Protein AF-A0A3L7PS94-F1 (afdb_monomer_lite)

Structure (mmCIF, N/CA/C/O backbone):
data_AF-A0A3L7PS94-F1
#
_entry.id   AF-A0A3L7PS94-F1
#
loop_
_atom_site.group_PDB
_atom_site.id
_atom_site.type_symbol
_atom_site.label_atom_id
_atom_site.label_alt_id
_atom_site.label_comp_id
_atom_site.label_asym_id
_atom_site.label_entity_id
_atom_site.label_seq_id
_atom_site.pdbx_PDB_ins_code
_atom_site.Cartn_x
_atom_site.Cartn_y
_atom_site.Cartn_z
_atom_site.occupancy
_atom_site.B_iso_or_equiv
_atom_site.auth_seq_id
_atom_site.auth_comp_id
_atom_site.auth_asym_id
_atom_site.auth_atom_id
_atom_site.pdbx_PDB_model_num
ATOM 1 N N . MET A 1 1 ? 35.775 10.466 -8.067 1.00 51.09 1 MET A N 1
ATOM 2 C CA . MET A 1 1 ? 36.821 9.474 -7.711 1.00 51.09 1 MET A CA 1
ATOM 3 C C . MET A 1 1 ? 37.441 9.661 -6.314 1.00 51.09 1 MET A C 1
ATOM 5 O O . MET A 1 1 ? 37.841 8.668 -5.726 1.00 51.09 1 MET A O 1
ATOM 9 N N . ALA A 1 2 ? 37.454 10.857 -5.705 1.00 49.03 2 ALA A N 1
ATOM 10 C CA . ALA A 1 2 ? 38.041 11.065 -4.365 1.00 49.03 2 ALA A CA 1
ATOM 11 C C . ALA A 1 2 ? 37.266 10.430 -3.178 1.00 49.03 2 ALA A C 1
ATOM 13 O O . ALA A 1 2 ? 37.849 10.183 -2.125 1.00 49.03 2 ALA A O 1
ATOM 14 N N . LYS A 1 3 ? 35.972 10.107 -3.337 1.00 45.16 3 LYS A N 1
ATOM 15 C CA . LYS A 1 3 ? 35.135 9.513 -2.270 1.00 45.16 3 LYS A CA 1
ATOM 16 C C . LYS A 1 3 ? 35.396 8.014 -2.024 1.00 45.16 3 LYS A C 1
ATOM 18 O O . LYS A 1 3 ? 35.214 7.554 -0.903 1.00 45.16 3 LYS A O 1
ATOM 23 N N . MET A 1 4 ? 35.896 7.267 -3.016 1.00 44.66 4 MET A N 1
ATOM 24 C CA . MET A 1 4 ? 36.200 5.829 -2.865 1.00 44.66 4 MET A CA 1
ATOM 25 C C . MET A 1 4 ? 37.492 5.558 -2.071 1.00 44.66 4 MET A C 1
ATOM 27 O O . MET A 1 4 ? 37.592 4.546 -1.382 1.00 44.66 4 MET A O 1
ATOM 31 N N . ALA A 1 5 ? 38.451 6.490 -2.071 1.00 56.12 5 ALA A N 1
ATOM 32 C CA . ALA A 1 5 ? 39.717 6.337 -1.342 1.00 56.12 5 ALA A CA 1
ATOM 33 C C . ALA A 1 5 ? 39.595 6.538 0.187 1.00 56.12 5 ALA A C 1
ATOM 35 O O . ALA A 1 5 ? 40.518 6.206 0.935 1.00 56.12 5 ALA A O 1
ATOM 36 N N . SER A 1 6 ? 38.471 7.091 0.657 1.00 57.34 6 SER A N 1
ATOM 37 C CA . SER A 1 6 ? 38.181 7.310 2.083 1.00 57.34 6 SER A CA 1
ATOM 38 C C . SER A 1 6 ? 37.581 6.055 2.738 1.00 57.34 6 SER A C 1
ATOM 40 O O . SER A 1 6 ? 38.036 5.631 3.802 1.00 57.34 6 SER A O 1
ATOM 42 N N . VAL A 1 7 ? 36.667 5.372 2.040 1.00 57.81 7 VAL A N 1
ATOM 43 C CA . VAL A 1 7 ? 36.004 4.151 2.533 1.00 57.81 7 VAL A CA 1
ATOM 44 C C . VAL A 1 7 ? 36.994 2.985 2.673 1.00 57.81 7 VAL A C 1
ATOM 46 O O . VAL A 1 7 ? 36.972 2.264 3.670 1.00 57.81 7 VAL A O 1
ATOM 49 N N . SER A 1 8 ? 37.957 2.865 1.750 1.00 57.31 8 SER A N 1
ATOM 50 C CA . SER A 1 8 ? 39.014 1.843 1.825 1.00 57.31 8 SER A CA 1
ATOM 51 C C . SER A 1 8 ? 39.921 1.992 3.056 1.00 57.31 8 SER A C 1
ATOM 53 O O . SER A 1 8 ? 40.413 0.992 3.577 1.00 57.31 8 SER A O 1
ATOM 55 N N . ARG A 1 9 ? 40.135 3.219 3.553 1.00 62.25 9 ARG A N 1
ATOM 56 C CA . ARG A 1 9 ? 40.969 3.468 4.742 1.00 62.25 9 ARG A CA 1
ATOM 57 C C . ARG A 1 9 ? 40.223 3.240 6.057 1.00 62.25 9 ARG A C 1
ATOM 59 O O . ARG A 1 9 ? 40.856 2.871 7.045 1.00 62.25 9 ARG A O 1
ATOM 66 N N . GLN A 1 10 ? 38.899 3.404 6.080 1.00 58.69 10 GLN A N 1
ATOM 67 C CA . GLN A 1 10 ? 38.086 3.054 7.252 1.00 58.69 10 GLN A CA 1
ATOM 68 C C . GLN A 1 10 ? 37.949 1.535 7.429 1.00 58.69 10 GLN A C 1
ATOM 70 O O . GLN A 1 10 ? 38.047 1.053 8.557 1.00 58.69 10 GLN A O 1
ATOM 75 N N . LEU A 1 11 ? 37.845 0.767 6.339 1.00 53.44 11 LEU A N 1
ATOM 76 C CA . LEU A 1 11 ? 37.774 -0.699 6.407 1.00 53.44 11 LEU A CA 1
ATOM 77 C C . LEU A 1 11 ? 39.102 -1.350 6.842 1.00 53.44 11 LEU A C 1
ATOM 79 O O . LEU A 1 11 ? 39.086 -2.302 7.620 1.00 53.44 11 LEU A O 1
ATOM 83 N N . GLN A 1 12 ? 40.258 -0.792 6.459 1.00 58.88 12 GLN A N 1
ATOM 84 C CA . GLN A 1 12 ? 41.559 -1.279 6.950 1.00 58.88 12 GLN A CA 1
ATOM 85 C C . GLN A 1 12 ? 41.791 -1.015 8.448 1.00 58.88 12 GLN A C 1
ATOM 87 O O . GLN A 1 12 ? 42.476 -1.798 9.103 1.00 58.88 12 GLN A O 1
ATOM 92 N N . ARG A 1 13 ? 41.201 0.042 9.025 1.00 54.66 13 ARG A N 1
ATOM 93 C CA . ARG A 1 13 ? 41.304 0.314 10.472 1.00 54.66 13 ARG A CA 1
ATOM 94 C C . ARG A 1 13 ? 40.378 -0.567 11.312 1.00 54.66 13 ARG A C 1
ATOM 96 O O . ARG A 1 13 ? 40.736 -0.900 12.437 1.00 54.66 13 ARG A O 1
ATOM 103 N N . ALA A 1 14 ? 39.238 -0.994 10.768 1.00 48.78 14 ALA A N 1
ATOM 104 C CA . ALA A 1 14 ? 38.347 -1.937 11.444 1.00 48.78 14 ALA A CA 1
ATOM 105 C C . ALA A 1 14 ? 38.937 -3.363 11.507 1.00 48.78 14 ALA A C 1
ATOM 107 O O . ALA A 1 14 ? 38.772 -4.047 12.515 1.00 48.78 14 ALA A O 1
ATOM 108 N N . GLY A 1 15 ? 39.696 -3.784 10.486 1.00 45.47 15 GLY A N 1
ATOM 109 C CA . GLY A 1 15 ? 40.364 -5.094 10.464 1.00 45.47 15 GLY A CA 1
ATOM 110 C C . GLY A 1 15 ? 41.519 -5.251 11.465 1.00 45.47 15 GLY A C 1
ATOM 111 O O . GLY A 1 15 ? 41.811 -6.366 11.890 1.00 45.47 15 GLY A O 1
ATOM 112 N N . ALA A 1 16 ? 42.148 -4.153 11.897 1.00 46.84 16 ALA A N 1
ATOM 113 C CA . ALA A 1 16 ? 43.288 -4.198 12.817 1.00 46.84 16 ALA A CA 1
ATOM 114 C C . ALA A 1 16 ? 42.894 -4.421 14.293 1.00 46.84 16 ALA A C 1
ATOM 116 O O . ALA A 1 16 ? 43.694 -4.939 15.067 1.00 46.84 16 ALA A O 1
ATOM 117 N N . ASN A 1 17 ? 41.657 -4.095 14.689 1.00 44.53 17 ASN A N 1
ATOM 118 C CA . ASN A 1 17 ? 41.206 -4.244 16.080 1.00 44.53 17 ASN A CA 1
ATOM 119 C C . ASN A 1 17 ? 40.645 -5.634 16.417 1.00 44.53 17 ASN A C 1
ATOM 121 O O . ASN A 1 17 ? 40.475 -5.948 17.593 1.00 44.53 17 ASN A O 1
ATOM 125 N N . LEU A 1 18 ? 40.415 -6.500 15.423 1.00 39.56 18 LEU A N 1
ATOM 126 C CA . LEU A 1 18 ? 39.949 -7.869 15.675 1.00 39.56 18 LEU A CA 1
ATOM 127 C C . LEU A 1 18 ? 41.090 -8.844 16.028 1.00 39.56 18 LEU A C 1
ATOM 129 O O . LEU A 1 18 ? 40.826 -9.946 16.498 1.00 39.56 18 LEU A O 1
ATOM 133 N N . GLN A 1 19 ? 42.357 -8.443 15.861 1.00 43.81 19 GLN A N 1
ATOM 134 C CA . GLN A 1 19 ? 43.511 -9.269 16.246 1.00 43.81 19 GLN A CA 1
ATOM 135 C C . GLN A 1 19 ? 43.965 -9.093 17.704 1.00 43.81 19 GLN A C 1
ATOM 137 O O . GLN A 1 19 ? 44.797 -9.865 18.173 1.00 43.81 19 GLN A O 1
ATOM 142 N N . VAL A 1 20 ? 43.408 -8.138 18.458 1.00 45.62 20 VAL A N 1
ATOM 143 C CA . VAL A 1 20 ? 43.877 -7.848 19.829 1.00 45.62 20 VAL A CA 1
ATOM 144 C C . VAL A 1 20 ? 43.151 -8.675 20.905 1.00 45.62 20 VAL A C 1
ATOM 146 O O . VAL A 1 20 ? 43.668 -8.826 22.006 1.00 45.62 20 VAL A O 1
ATOM 149 N N . PHE A 1 21 ? 42.013 -9.312 20.601 1.00 40.19 21 PHE A N 1
ATOM 150 C CA . PHE A 1 21 ? 41.200 -10.018 21.612 1.00 40.19 21 PHE A CA 1
ATOM 151 C C . PHE A 1 21 ? 41.300 -11.555 21.623 1.00 40.19 21 PHE A C 1
ATOM 153 O O . PHE A 1 21 ? 40.521 -12.214 22.306 1.00 40.19 21 PHE A O 1
ATOM 160 N N . VAL A 1 22 ? 42.279 -12.147 20.928 1.00 43.41 22 VAL A N 1
ATOM 161 C CA . VAL A 1 22 ? 42.526 -13.613 20.948 1.00 43.41 22 VAL A CA 1
ATOM 162 C C . VAL A 1 22 ? 43.748 -13.992 21.811 1.00 43.41 22 VAL A C 1
ATOM 164 O O . VAL A 1 22 ? 44.114 -15.156 21.941 1.00 43.41 22 VAL A O 1
ATOM 167 N N . GLY A 1 23 ? 44.378 -13.024 22.478 1.00 42.47 23 GLY A N 1
ATOM 168 C CA . GLY A 1 23 ? 45.625 -13.225 23.216 1.00 42.47 23 GLY A CA 1
ATOM 169 C C . GLY A 1 23 ? 45.490 -13.350 24.733 1.00 42.47 23 GLY A C 1
ATOM 170 O O . GLY A 1 23 ? 46.169 -12.604 25.425 1.00 42.47 23 GLY A O 1
ATOM 171 N N . MET A 1 24 ? 44.663 -14.247 25.288 1.00 46.59 24 MET A N 1
ATOM 172 C CA . MET A 1 24 ? 44.763 -14.575 26.728 1.00 46.59 24 MET A CA 1
ATOM 173 C C . MET A 1 24 ? 44.128 -15.923 27.117 1.00 46.59 24 MET A C 1
ATOM 175 O O . MET A 1 24 ? 43.214 -15.994 27.927 1.00 46.59 24 MET A O 1
ATOM 179 N N . ALA A 1 25 ? 44.623 -17.029 26.555 1.00 49.44 25 ALA A N 1
ATOM 180 C CA . ALA A 1 25 ? 44.386 -18.366 27.117 1.00 49.44 25 ALA A CA 1
ATOM 181 C C . ALA A 1 25 ? 45.465 -19.369 26.669 1.00 49.44 25 ALA A C 1
ATOM 183 O O . ALA A 1 25 ? 45.178 -20.379 26.033 1.00 49.44 25 ALA A O 1
ATOM 184 N N . ALA A 1 26 ? 46.732 -19.100 26.994 1.00 47.44 26 ALA A N 1
ATOM 185 C CA . ALA A 1 26 ? 47.819 -20.065 26.831 1.00 47.44 26 ALA A CA 1
ATOM 186 C C . ALA A 1 26 ? 48.328 -20.492 28.213 1.00 47.44 26 ALA A C 1
ATOM 188 O O . ALA A 1 26 ? 49.141 -19.810 28.829 1.00 47.44 26 ALA A O 1
ATOM 189 N N . GLY A 1 27 ? 47.823 -21.623 28.713 1.00 50.06 27 GLY A N 1
ATOM 190 C CA . GLY A 1 27 ? 48.181 -22.125 30.040 1.00 50.06 27 GLY A CA 1
ATOM 191 C C . GLY A 1 27 ? 47.837 -23.589 30.303 1.00 50.06 27 GLY A C 1
ATOM 192 O O . GLY A 1 27 ? 47.532 -23.937 31.438 1.00 50.06 27 GLY A O 1
ATOM 193 N N . ARG A 1 28 ? 47.856 -24.466 29.288 1.00 51.50 28 ARG A N 1
ATOM 194 C CA . ARG A 1 28 ? 47.940 -25.919 29.520 1.00 51.50 28 ARG A CA 1
ATOM 195 C C . ARG A 1 28 ? 48.484 -26.645 28.285 1.00 51.50 28 ARG A C 1
ATOM 197 O O . ARG A 1 28 ? 47.792 -26.823 27.290 1.00 51.50 28 ARG A O 1
ATOM 204 N N . ARG A 1 29 ? 49.761 -27.044 28.354 1.00 50.41 29 ARG A N 1
ATOM 205 C CA . ARG A 1 29 ? 50.417 -27.940 27.388 1.00 50.41 29 ARG A CA 1
ATOM 206 C C . ARG A 1 29 ? 49.739 -29.311 27.440 1.00 50.41 29 ARG A C 1
ATOM 208 O O . ARG A 1 29 ? 50.020 -30.088 28.347 1.00 50.41 29 ARG A O 1
ATOM 215 N N . LEU A 1 30 ? 48.914 -29.627 26.448 1.00 51.88 30 LEU A N 1
ATOM 216 C CA . LEU A 1 30 ? 48.581 -31.011 26.119 1.00 51.88 30 LEU A CA 1
ATOM 217 C C . LEU A 1 30 ? 49.583 -31.490 25.062 1.00 51.88 30 LEU A C 1
ATOM 219 O O . LEU A 1 30 ? 49.513 -31.120 23.894 1.00 51.88 30 LEU A O 1
ATOM 223 N N . LYS A 1 31 ? 50.576 -32.265 25.510 1.00 56.16 31 LYS A N 1
ATOM 224 C CA . LYS A 1 31 ? 51.459 -33.060 24.649 1.00 56.16 31 LYS A CA 1
ATOM 225 C C . LYS A 1 31 ? 50.667 -34.289 24.200 1.00 56.16 31 LYS A C 1
ATOM 227 O O . LYS A 1 31 ? 50.348 -35.136 25.025 1.00 56.16 31 LYS A O 1
ATOM 232 N N . GLY A 1 32 ? 50.379 -34.381 22.908 1.00 49.09 32 GLY A N 1
ATOM 233 C CA . GLY A 1 32 ? 49.737 -35.539 22.292 1.00 49.09 32 GLY A CA 1
ATOM 234 C C . GLY A 1 32 ? 49.810 -35.436 20.774 1.00 49.09 32 GLY A C 1
ATOM 235 O O . GLY A 1 32 ? 48.855 -35.006 20.138 1.00 49.09 32 GLY A O 1
ATOM 236 N N . ASN A 1 33 ? 50.968 -35.782 20.205 1.00 53.19 33 ASN A N 1
ATOM 237 C CA . ASN A 1 33 ? 51.145 -35.936 18.762 1.00 53.19 33 ASN A CA 1
ATOM 238 C C . ASN A 1 33 ? 50.423 -37.211 18.310 1.00 53.19 33 ASN A C 1
ATOM 240 O O . ASN A 1 33 ? 50.950 -38.310 18.457 1.00 53.19 33 ASN A O 1
ATOM 244 N N . GLY A 1 34 ? 49.230 -37.045 17.749 1.00 55.94 34 GLY A N 1
ATOM 245 C CA . GLY A 1 34 ? 48.548 -38.058 16.954 1.00 55.94 34 GLY A CA 1
ATOM 246 C C . GLY A 1 34 ? 47.888 -37.387 15.743 1.00 55.94 34 GLY A C 1
ATOM 247 O O . GLY A 1 34 ? 47.291 -36.320 15.913 1.00 55.94 34 GLY A O 1
ATOM 248 N N . PRO A 1 35 ? 47.965 -37.968 14.530 1.00 53.00 35 PRO A N 1
ATOM 249 C CA . PRO A 1 35 ? 47.383 -37.391 13.308 1.00 53.00 35 PRO A CA 1
ATOM 250 C C . PRO A 1 35 ? 45.843 -37.272 13.337 1.00 53.00 35 PRO A C 1
ATOM 252 O O . PRO A 1 35 ? 45.248 -36.700 12.428 1.00 53.00 35 PRO A O 1
ATOM 255 N N . SER A 1 36 ? 45.187 -37.745 14.399 1.00 55.75 36 SER A N 1
ATOM 256 C CA . SER A 1 36 ? 43.729 -37.750 14.568 1.00 55.75 36 SER A CA 1
ATOM 257 C C . SER A 1 36 ? 43.119 -36.397 14.97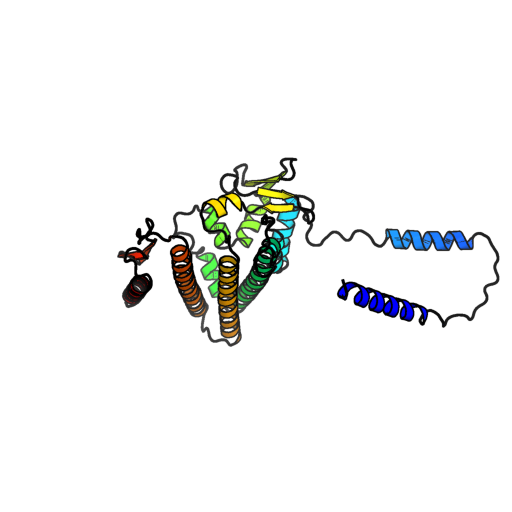6 1.00 55.75 36 SER A C 1
ATOM 259 O O . SER A 1 36 ? 41.913 -36.209 14.837 1.00 55.75 36 SER A O 1
ATOM 261 N N . SER A 1 37 ? 43.914 -35.434 15.458 1.00 54.00 37 SER A N 1
ATOM 262 C CA . SER A 1 37 ? 43.384 -34.169 16.010 1.00 54.00 37 SER A CA 1
ATOM 263 C C . SER A 1 37 ? 43.067 -33.097 14.958 1.00 54.00 37 SER A C 1
ATOM 265 O O . SER A 1 37 ? 42.296 -32.181 15.232 1.00 54.00 37 SER A O 1
ATOM 267 N N . CYS A 1 38 ? 43.616 -33.206 13.742 1.00 52.78 38 CYS A N 1
ATOM 268 C CA . CYS A 1 38 ? 43.341 -32.249 12.662 1.00 52.78 38 CYS A CA 1
ATOM 269 C C . CYS A 1 38 ? 41.990 -32.529 11.971 1.00 52.78 38 CYS A C 1
ATOM 271 O O . CYS A 1 38 ? 41.272 -31.603 11.598 1.00 52.78 38 CYS A O 1
ATOM 273 N N . ALA A 1 39 ? 41.596 -33.805 11.886 1.00 56.47 39 ALA A N 1
ATOM 274 C CA . ALA A 1 39 ? 40.322 -34.220 11.298 1.00 56.47 39 ALA A CA 1
ATOM 275 C C . ALA A 1 39 ? 39.110 -33.771 12.135 1.00 56.47 39 ALA A C 1
ATOM 277 O O . ALA A 1 39 ? 38.089 -33.370 11.580 1.00 56.47 39 ALA A O 1
ATOM 278 N N . LEU A 1 40 ? 39.235 -33.766 13.468 1.00 56.75 40 LEU A N 1
ATOM 279 C CA . LEU A 1 40 ? 38.147 -33.370 14.367 1.00 56.75 40 LEU A CA 1
ATOM 280 C C . LEU A 1 40 ? 37.836 -31.863 14.288 1.00 56.75 40 LEU A C 1
ATOM 282 O O . LEU A 1 40 ? 36.679 -31.460 14.385 1.00 56.75 40 LEU A O 1
ATOM 286 N N . ALA A 1 41 ? 38.860 -31.031 14.067 1.00 58.34 41 ALA A N 1
ATOM 287 C CA . ALA A 1 41 ? 38.704 -29.582 13.942 1.00 58.34 41 ALA A CA 1
ATOM 288 C C . ALA A 1 41 ? 38.029 -29.173 12.617 1.00 58.34 41 ALA A C 1
ATOM 290 O O . ALA A 1 41 ? 37.182 -28.281 12.618 1.00 58.34 41 ALA A O 1
ATOM 291 N N . MET A 1 42 ? 38.331 -29.851 11.499 1.00 58.66 42 MET A N 1
ATOM 292 C CA . MET A 1 42 ? 37.639 -29.600 10.223 1.00 58.66 42 MET A CA 1
ATOM 293 C C . MET A 1 42 ? 36.174 -30.059 10.245 1.00 58.66 42 MET A C 1
ATOM 295 O O . MET A 1 42 ? 35.319 -29.384 9.673 1.00 58.66 42 MET A O 1
ATOM 299 N N . LEU A 1 43 ? 35.860 -31.153 10.947 1.00 60.53 43 LEU A N 1
ATOM 300 C CA . LEU A 1 43 ? 34.485 -31.648 11.102 1.00 60.53 43 LEU A CA 1
ATOM 301 C C . LEU A 1 43 ? 33.601 -30.686 11.916 1.00 60.53 43 LEU A C 1
ATOM 303 O O . LEU A 1 43 ? 32.434 -30.494 11.583 1.00 60.53 43 LEU A O 1
ATOM 307 N N . LEU A 1 44 ? 34.164 -30.022 12.930 1.00 61.91 44 LEU A N 1
ATOM 308 C CA . LEU A 1 44 ? 33.468 -29.001 13.726 1.00 61.91 44 LEU A CA 1
ATOM 309 C C . LEU A 1 44 ? 33.188 -27.711 12.937 1.00 61.91 44 LEU A C 1
ATOM 311 O O . LEU A 1 44 ? 32.114 -27.130 13.085 1.00 61.91 44 LEU A O 1
ATOM 315 N N . ILE A 1 45 ? 34.104 -27.289 12.058 1.00 64.00 45 ILE A N 1
ATOM 316 C CA . ILE A 1 45 ? 33.900 -26.115 11.189 1.00 64.00 45 ILE A CA 1
ATOM 317 C C . ILE A 1 45 ? 32.864 -26.424 10.097 1.00 64.00 45 ILE A C 1
ATOM 319 O O . ILE A 1 45 ? 31.968 -25.615 9.864 1.00 64.00 45 ILE A O 1
ATOM 323 N N . ALA A 1 46 ? 32.912 -27.613 9.486 1.00 61.47 46 ALA A N 1
ATOM 324 C CA . ALA A 1 46 ? 31.905 -28.047 8.515 1.00 61.47 46 ALA A CA 1
ATOM 325 C C . ALA A 1 46 ? 30.501 -28.173 9.143 1.00 61.47 46 ALA A C 1
ATOM 327 O O . ALA A 1 46 ? 29.513 -27.762 8.534 1.00 61.47 46 ALA A O 1
ATOM 328 N N . ALA A 1 47 ? 30.408 -28.656 10.388 1.00 59.56 47 ALA A N 1
ATOM 329 C CA . ALA A 1 47 ? 29.147 -28.720 11.127 1.00 59.56 47 ALA A CA 1
ATOM 330 C C . ALA A 1 47 ? 28.582 -27.325 11.464 1.00 59.56 47 ALA A C 1
ATOM 332 O O . ALA A 1 47 ? 27.370 -27.129 11.392 1.00 59.56 47 ALA A O 1
ATOM 333 N N . MET A 1 48 ? 29.428 -26.333 11.771 1.00 59.47 48 MET A N 1
ATOM 334 C CA . MET A 1 48 ? 28.970 -24.956 12.010 1.00 59.47 48 MET A CA 1
ATOM 335 C C . MET A 1 48 ? 28.528 -24.234 10.727 1.00 59.47 48 MET A C 1
ATOM 337 O O . MET A 1 48 ? 27.576 -23.458 10.777 1.00 59.47 48 MET A O 1
ATOM 341 N N . VAL A 1 49 ? 29.140 -24.527 9.573 1.00 60.69 49 VAL A N 1
ATOM 342 C CA . VAL A 1 49 ? 28.691 -23.997 8.269 1.00 60.69 49 VAL A CA 1
ATOM 343 C C . VAL A 1 49 ? 27.356 -24.624 7.838 1.00 60.69 49 VAL A C 1
ATOM 345 O O . VAL A 1 49 ? 26.516 -23.932 7.271 1.00 60.69 49 VAL A O 1
ATOM 348 N N . ALA A 1 50 ? 27.102 -25.892 8.179 1.00 58.16 50 ALA A N 1
ATOM 349 C CA . ALA A 1 50 ? 25.821 -26.554 7.911 1.00 58.16 50 ALA A CA 1
ATOM 350 C C . ALA A 1 50 ? 24.674 -26.111 8.852 1.00 58.16 50 ALA A C 1
ATOM 352 O O . ALA A 1 50 ? 23.503 -26.239 8.497 1.00 58.16 50 ALA A O 1
ATOM 353 N N . LEU A 1 51 ? 24.993 -25.570 10.037 1.00 56.75 51 LEU A N 1
ATOM 354 C CA . LEU A 1 51 ? 24.022 -25.105 11.043 1.00 56.75 51 LEU A CA 1
ATOM 355 C C . LEU A 1 51 ? 23.698 -23.605 10.964 1.00 56.75 51 LEU A C 1
ATOM 357 O O . LEU A 1 51 ? 22.757 -23.161 11.625 1.00 56.75 51 LEU A O 1
ATOM 361 N N . GLY A 1 52 ? 24.377 -22.835 10.105 1.00 54.84 52 GLY A N 1
ATOM 362 C CA . GLY A 1 52 ? 23.937 -21.501 9.657 1.00 54.84 52 GLY A CA 1
ATOM 363 C C . GLY A 1 52 ? 22.717 -21.584 8.731 1.00 54.84 52 GLY A C 1
ATOM 364 O O . GLY A 1 52 ? 22.655 -20.916 7.702 1.00 54.84 52 GLY A O 1
ATOM 365 N N . GLY A 1 53 ? 21.801 -22.491 9.073 1.00 54.38 53 GLY A N 1
ATOM 366 C CA . GLY A 1 53 ? 20.746 -23.024 8.243 1.00 54.38 53 GLY A CA 1
ATOM 367 C C . GLY A 1 53 ? 19.815 -21.937 7.750 1.00 54.38 53 GLY A C 1
ATOM 368 O O . GLY A 1 53 ? 19.511 -20.979 8.461 1.00 54.38 53 GLY A O 1
ATOM 369 N N . CYS A 1 54 ? 19.367 -22.142 6.515 1.00 67.88 54 CYS A N 1
ATOM 370 C CA . CYS A 1 54 ? 18.371 -21.364 5.802 1.00 67.88 54 CYS A CA 1
ATOM 371 C C . CYS A 1 54 ? 17.158 -21.104 6.702 1.00 67.88 54 CYS A C 1
ATOM 373 O O . CYS A 1 54 ? 16.210 -21.890 6.749 1.00 67.88 54 CYS A O 1
ATOM 375 N N . LYS A 1 55 ? 17.190 -20.003 7.456 1.00 73.25 55 LYS A N 1
ATOM 376 C CA . LYS A 1 55 ? 16.028 -19.546 8.198 1.00 73.25 55 LYS A CA 1
ATOM 377 C C . LYS A 1 55 ? 15.028 -19.139 7.134 1.00 73.25 55 LY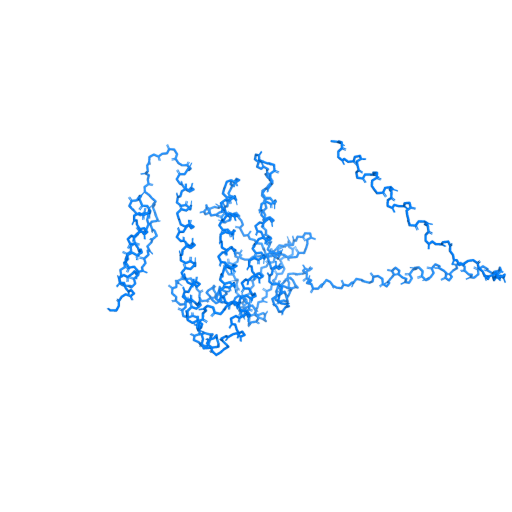S A C 1
ATOM 379 O O . LYS A 1 55 ? 15.286 -18.183 6.404 1.00 73.25 55 LYS A O 1
ATOM 384 N N . LYS A 1 56 ? 13.934 -19.900 7.018 1.00 74.94 56 LYS A N 1
ATOM 385 C CA . LYS A 1 56 ? 12.855 -19.568 6.086 1.00 74.94 56 LYS A CA 1
ATOM 386 C C . LYS A 1 56 ? 12.521 -18.084 6.256 1.00 74.94 56 LYS A C 1
ATOM 388 O O . LYS A 1 56 ? 12.378 -17.643 7.408 1.00 74.94 56 LYS A O 1
ATOM 393 N N . PRO A 1 57 ? 12.474 -17.308 5.160 1.00 83.62 57 PRO A N 1
ATOM 394 C CA . PRO A 1 57 ? 12.110 -15.907 5.253 1.00 83.62 57 PRO A CA 1
ATOM 395 C C . PRO A 1 57 ? 10.751 -15.811 5.945 1.00 83.62 57 PRO A C 1
ATOM 397 O O . PRO A 1 57 ? 9.871 -16.642 5.731 1.00 83.62 57 PRO A O 1
ATOM 400 N N . ARG A 1 58 ? 10.591 -14.816 6.824 1.00 90.56 58 ARG A N 1
ATOM 401 C CA . ARG A 1 58 ? 9.329 -14.621 7.559 1.00 90.56 58 ARG A CA 1
ATOM 402 C C . ARG A 1 58 ? 8.149 -14.415 6.603 1.00 90.56 58 ARG A C 1
ATOM 404 O O . ARG A 1 58 ? 7.042 -14.837 6.906 1.00 90.56 58 ARG A O 1
ATOM 411 N N . TYR A 1 59 ? 8.421 -13.772 5.475 1.00 94.69 59 TYR A N 1
ATOM 412 C CA . TYR A 1 59 ? 7.486 -13.517 4.393 1.00 94.69 59 TYR A CA 1
ATOM 413 C C . TYR A 1 59 ? 8.105 -14.111 3.133 1.00 94.69 59 TYR A C 1
ATOM 415 O O . TYR A 1 59 ? 9.013 -13.520 2.552 1.00 94.69 59 TYR A O 1
ATOM 423 N N . ASP A 1 60 ? 7.701 -15.330 2.797 1.00 95.12 60 ASP A N 1
ATOM 424 C CA . ASP A 1 60 ? 8.209 -16.036 1.627 1.00 95.12 60 ASP A CA 1
ATOM 425 C C . ASP A 1 60 ? 7.451 -15.566 0.385 1.00 95.12 60 ASP A C 1
ATOM 427 O O . ASP A 1 60 ? 6.231 -15.641 0.340 1.00 95.12 60 ASP A O 1
ATOM 431 N N . SER A 1 61 ? 8.168 -15.056 -0.610 1.00 96.25 61 SER A N 1
ATOM 432 C CA . SER A 1 61 ? 7.616 -14.630 -1.898 1.00 96.25 61 SER A CA 1
ATOM 433 C C . SER A 1 61 ? 8.214 -15.424 -3.060 1.00 96.25 61 SER A C 1
ATOM 435 O O . SER A 1 61 ? 8.217 -14.951 -4.190 1.00 96.25 61 SER A O 1
ATOM 437 N N . SER A 1 62 ? 8.747 -16.621 -2.804 1.00 95.50 62 SER A N 1
ATOM 438 C CA . SER A 1 62 ? 9.397 -17.455 -3.828 1.00 95.50 62 SER A CA 1
ATOM 439 C C . SER A 1 62 ? 8.435 -18.063 -4.851 1.00 95.50 62 SER A C 1
ATOM 441 O O . SER A 1 62 ? 8.866 -18.454 -5.929 1.00 95.50 62 SER A O 1
ATOM 443 N N . THR A 1 63 ? 7.135 -18.110 -4.553 1.00 95.19 63 THR A N 1
ATOM 444 C CA . THR A 1 63 ? 6.082 -18.503 -5.504 1.00 95.19 63 THR A CA 1
ATOM 445 C C . THR A 1 63 ? 4.934 -17.491 -5.458 1.00 95.19 63 THR A C 1
ATOM 447 O O . THR A 1 63 ? 4.791 -16.797 -4.442 1.00 95.19 63 THR A O 1
ATOM 450 N N . PRO A 1 64 ? 4.074 -17.413 -6.492 1.00 94.62 64 PRO A N 1
ATOM 451 C CA . PRO A 1 64 ? 2.945 -16.481 -6.491 1.00 94.62 64 PRO A CA 1
ATOM 452 C C . PRO A 1 64 ? 2.000 -16.701 -5.300 1.00 94.62 64 PRO A C 1
ATOM 454 O O . PRO A 1 64 ? 1.609 -15.753 -4.618 1.00 94.62 64 PRO A O 1
ATOM 457 N N . ALA A 1 65 ? 1.693 -17.966 -4.991 1.00 92.31 65 ALA A N 1
ATOM 458 C CA . ALA A 1 65 ? 0.846 -18.330 -3.858 1.00 92.31 65 ALA A CA 1
ATOM 459 C C . ALA A 1 65 ? 1.465 -17.905 -2.516 1.00 92.31 65 ALA A C 1
ATOM 461 O O . ALA A 1 65 ? 0.784 -17.289 -1.693 1.00 92.31 65 ALA A O 1
ATOM 462 N N . LEU A 1 66 ? 2.765 -18.166 -2.324 1.00 94.00 66 LEU A N 1
ATOM 463 C CA . LEU A 1 66 ? 3.475 -17.765 -1.109 1.00 94.00 66 LEU A CA 1
ATOM 464 C C . LEU A 1 66 ? 3.539 -16.24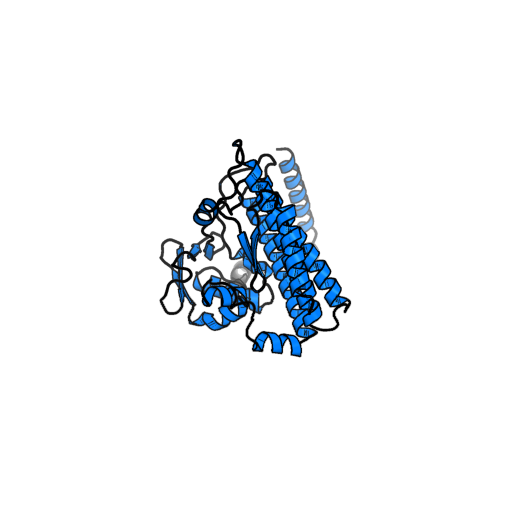2 -0.968 1.00 94.00 66 LEU A C 1
ATOM 466 O O . LEU A 1 66 ? 3.359 -15.738 0.133 1.00 94.00 66 LEU A O 1
ATOM 470 N N . ALA A 1 67 ? 3.696 -15.491 -2.060 1.00 94.31 67 ALA A N 1
ATOM 471 C CA . ALA A 1 67 ? 3.676 -14.031 -2.013 1.00 94.31 67 ALA A CA 1
ATOM 472 C C . ALA A 1 67 ? 2.320 -13.468 -1.543 1.00 94.31 67 ALA A C 1
ATOM 474 O O . ALA A 1 67 ? 2.285 -12.503 -0.774 1.00 94.31 67 ALA A O 1
ATOM 475 N N . VAL A 1 68 ? 1.199 -14.080 -1.942 1.00 91.06 68 VAL A N 1
ATOM 476 C CA . VAL A 1 68 ? -0.128 -13.725 -1.407 1.00 91.06 68 VAL A CA 1
ATOM 477 C C . VAL A 1 68 ? -0.261 -14.087 0.068 1.00 91.06 68 VAL A C 1
ATOM 479 O O . VAL A 1 68 ? -0.753 -13.273 0.854 1.00 91.06 68 VAL A O 1
ATOM 482 N N . ASP A 1 69 ? 0.228 -15.262 0.467 1.00 91.06 69 ASP A N 1
ATOM 483 C CA . ASP A 1 69 ? 0.268 -15.660 1.877 1.00 91.06 69 ASP A CA 1
ATOM 484 C C . ASP A 1 69 ? 1.124 -14.712 2.715 1.00 91.06 69 ASP A C 1
ATOM 486 O O . ASP A 1 69 ? 0.728 -14.325 3.813 1.00 91.06 69 ASP A O 1
ATOM 490 N N . ALA A 1 70 ? 2.258 -14.268 2.180 1.00 93.75 70 ALA A N 1
ATOM 491 C CA . ALA A 1 70 ? 3.130 -13.287 2.796 1.00 93.75 70 ALA A CA 1
ATOM 492 C C . ALA A 1 70 ? 2.409 -11.952 3.016 1.00 93.75 70 ALA A C 1
ATOM 494 O O . ALA A 1 70 ? 2.488 -11.412 4.117 1.00 93.75 70 ALA A O 1
ATOM 495 N N . MET A 1 71 ? 1.664 -11.442 2.027 1.00 90.00 71 MET A N 1
ATOM 496 C CA . MET A 1 71 ? 0.850 -10.227 2.188 1.00 90.00 71 MET A CA 1
ATOM 497 C C . MET A 1 71 ? -0.203 -10.390 3.288 1.00 90.00 71 MET A C 1
ATOM 499 O O . MET A 1 71 ? -0.304 -9.536 4.171 1.00 90.00 71 MET A O 1
ATOM 503 N N . ALA A 1 72 ? -0.943 -11.502 3.292 1.00 86.75 72 ALA A N 1
ATOM 504 C CA . ALA A 1 72 ? -1.912 -11.792 4.347 1.00 86.75 72 ALA A CA 1
ATOM 505 C C . ALA A 1 72 ? -1.235 -11.893 5.726 1.00 86.75 72 ALA A C 1
ATOM 507 O O . ALA A 1 72 ? -1.752 -11.378 6.720 1.00 86.75 72 ALA A O 1
ATOM 508 N N . GLN A 1 73 ? -0.050 -12.502 5.795 1.00 90.25 73 GLN A N 1
ATOM 509 C CA . GLN A 1 73 ? 0.711 -12.633 7.032 1.00 90.25 73 GLN A CA 1
ATOM 510 C C . GLN A 1 73 ? 1.255 -11.288 7.526 1.00 90.25 73 GLN A C 1
ATOM 512 O O . GLN A 1 73 ? 1.215 -11.043 8.727 1.00 90.25 73 GLN A O 1
ATOM 517 N N . MET A 1 74 ? 1.709 -10.389 6.644 1.00 89.38 74 MET A N 1
ATOM 518 C CA . MET A 1 74 ? 2.134 -9.030 7.020 1.00 89.38 74 MET A CA 1
ATOM 519 C C . MET A 1 74 ? 1.008 -8.279 7.733 1.00 89.38 74 MET A C 1
ATOM 521 O O . MET A 1 74 ? 1.243 -7.607 8.733 1.00 89.38 74 MET A O 1
ATOM 525 N N . VAL A 1 75 ? -0.226 -8.431 7.258 1.00 82.50 75 VAL A N 1
ATOM 526 C CA . VAL A 1 75 ? -1.414 -7.826 7.870 1.00 82.50 75 VAL A CA 1
ATOM 527 C C . VAL A 1 75 ? -1.711 -8.450 9.229 1.00 82.50 75 VAL A C 1
ATOM 529 O O . VAL A 1 75 ? -1.878 -7.728 10.212 1.00 82.50 75 VAL A O 1
ATOM 532 N N . LYS A 1 76 ? -1.721 -9.788 9.305 1.00 84.44 76 LYS A N 1
ATOM 533 C CA . LYS A 1 76 ? -1.937 -10.537 10.556 1.00 84.44 76 LYS A CA 1
ATOM 534 C C . LYS A 1 76 ? -0.894 -10.192 11.618 1.00 84.44 76 LYS A C 1
ATOM 536 O O . LYS A 1 76 ? -1.232 -10.042 12.789 1.00 84.44 76 LYS A O 1
ATOM 541 N N . ASP A 1 77 ? 0.349 -9.991 11.197 1.00 90.44 77 ASP A N 1
ATOM 542 C CA . ASP A 1 77 ? 1.467 -9.601 12.053 1.00 90.44 77 ASP A CA 1
ATOM 543 C C . ASP A 1 77 ? 1.438 -8.112 12.449 1.00 90.44 77 ASP A C 1
ATOM 545 O O . ASP A 1 77 ? 2.296 -7.668 13.215 1.00 90.44 77 ASP A O 1
ATOM 549 N N . GLY A 1 78 ? 0.485 -7.322 11.936 1.00 85.81 78 GLY A N 1
ATOM 550 C CA . GLY A 1 78 ? 0.405 -5.883 12.185 1.00 85.81 78 GLY A CA 1
ATOM 551 C C . GLY A 1 78 ? 1.564 -5.103 11.561 1.00 85.81 78 GLY A C 1
ATOM 552 O O . GLY A 1 78 ? 2.008 -4.109 12.133 1.00 85.81 78 GLY A O 1
ATOM 553 N N . ARG A 1 79 ? 2.059 -5.567 10.408 1.00 92.81 79 ARG A N 1
ATOM 554 C CA . ARG A 1 79 ? 3.167 -5.003 9.623 1.00 92.81 79 ARG A CA 1
ATOM 555 C C . ARG A 1 79 ? 2.712 -4.476 8.242 1.00 92.81 79 ARG A C 1
ATOM 557 O O . ARG A 1 79 ? 3.332 -4.818 7.229 1.00 92.81 79 ARG A O 1
ATOM 564 N N . PRO A 1 80 ? 1.620 -3.689 8.141 1.00 84.81 80 PRO A N 1
ATOM 565 C CA . PRO A 1 80 ? 1.085 -3.246 6.852 1.00 84.81 80 PRO A CA 1
ATOM 566 C C . PRO A 1 80 ? 2.026 -2.295 6.099 1.00 84.81 80 PRO A C 1
ATOM 568 O O . PRO A 1 80 ? 1.881 -2.132 4.891 1.00 84.81 80 PRO A O 1
ATOM 571 N N . GLU A 1 81 ? 3.032 -1.717 6.761 1.00 92.88 81 GLU A N 1
ATOM 572 C CA . GLU A 1 81 ? 4.063 -0.899 6.117 1.00 92.88 81 GLU A CA 1
ATOM 573 C C . GLU A 1 81 ? 4.931 -1.678 5.123 1.00 92.88 81 GLU A C 1
ATOM 575 O O . GLU A 1 81 ? 5.595 -1.084 4.276 1.00 92.88 81 GLU A O 1
ATOM 580 N N . LEU A 1 82 ? 4.924 -3.011 5.208 1.00 94.69 82 LEU A N 1
ATOM 581 C CA . LEU A 1 82 ? 5.640 -3.879 4.280 1.00 94.69 82 LEU A CA 1
ATOM 582 C C . LEU A 1 82 ? 4.848 -4.153 2.997 1.00 94.69 82 LEU A C 1
ATOM 584 O O . LEU A 1 82 ? 5.447 -4.551 1.999 1.00 94.69 82 LEU A O 1
ATOM 588 N N . LEU A 1 83 ? 3.533 -3.915 2.978 1.00 91.12 83 LEU A N 1
ATOM 589 C CA . LEU A 1 83 ? 2.685 -4.224 1.822 1.00 91.12 83 LEU A CA 1
ATOM 590 C C . LEU A 1 83 ? 3.115 -3.508 0.538 1.00 91.12 83 LEU A C 1
ATOM 592 O O . LEU A 1 83 ? 3.166 -4.173 -0.494 1.00 91.12 83 LEU A O 1
ATOM 596 N N . PRO A 1 84 ? 3.516 -2.220 0.547 1.00 93.56 84 PRO A N 1
ATOM 597 C CA . PRO A 1 84 ? 4.004 -1.577 -0.668 1.00 93.56 84 PRO A CA 1
ATOM 598 C C . PRO A 1 84 ? 5.239 -2.262 -1.246 1.00 93.56 84 PRO A C 1
ATOM 600 O O . PRO A 1 84 ? 5.446 -2.216 -2.452 1.00 93.56 84 PRO A O 1
ATOM 603 N N . THR A 1 85 ? 6.049 -2.952 -0.435 1.00 94.56 85 THR A N 1
ATOM 604 C CA . THR A 1 85 ? 7.180 -3.721 -0.973 1.00 94.56 85 THR A CA 1
ATOM 605 C C . THR A 1 85 ? 6.699 -4.841 -1.891 1.00 94.56 85 THR A C 1
ATOM 607 O O . THR A 1 85 ? 7.390 -5.154 -2.853 1.00 94.56 85 THR A O 1
ATOM 610 N N . MET A 1 86 ? 5.509 -5.403 -1.656 1.00 95.38 86 MET A N 1
ATOM 611 C CA . MET A 1 86 ? 4.892 -6.476 -2.448 1.00 95.38 86 MET A CA 1
ATOM 612 C C . MET A 1 86 ? 4.321 -6.002 -3.787 1.00 95.38 86 MET A C 1
ATOM 614 O O . MET A 1 86 ? 3.841 -6.822 -4.564 1.00 95.38 86 MET A O 1
ATOM 618 N N . ILE A 1 87 ? 4.400 -4.703 -4.068 1.00 94.06 87 ILE A N 1
ATOM 619 C CA . ILE A 1 87 ? 3.950 -4.092 -5.312 1.00 94.06 87 ILE A CA 1
ATOM 620 C C . ILE A 1 87 ? 5.167 -3.796 -6.179 1.00 94.06 87 ILE A C 1
ATOM 622 O O . ILE A 1 87 ? 6.115 -3.138 -5.749 1.00 94.06 87 ILE A O 1
ATOM 626 N N . ASP A 1 88 ? 5.128 -4.252 -7.415 1.00 95.12 88 ASP A N 1
ATOM 627 C CA . ASP A 1 88 ? 6.092 -3.926 -8.443 1.00 95.12 88 ASP A CA 1
ATOM 628 C C . ASP A 1 88 ? 5.541 -2.824 -9.355 1.00 95.12 88 ASP A C 1
ATOM 630 O O . ASP A 1 88 ? 4.406 -2.880 -9.830 1.00 95.12 88 ASP A O 1
ATOM 634 N N . ILE A 1 89 ? 6.358 -1.793 -9.552 1.00 94.06 89 ILE A N 1
ATOM 635 C CA . ILE A 1 89 ? 6.057 -0.641 -10.399 1.00 94.06 89 ILE A CA 1
ATOM 636 C C . ILE A 1 89 ? 7.277 -0.463 -11.288 1.00 94.06 89 ILE A C 1
ATOM 638 O O . ILE A 1 89 ? 8.348 -0.085 -10.809 1.00 94.06 89 ILE A O 1
ATOM 642 N N . GLU A 1 90 ? 7.114 -0.763 -12.571 1.00 92.56 90 GLU A N 1
ATOM 643 C CA . GLU A 1 90 ? 8.192 -0.641 -13.542 1.00 92.56 90 GLU A CA 1
ATOM 644 C C . GLU A 1 90 ? 8.552 0.834 -13.754 1.00 92.56 90 GLU A C 1
ATOM 646 O O . GLU A 1 90 ? 7.714 1.657 -14.135 1.00 92.56 90 GLU A O 1
ATOM 651 N N . ALA A 1 91 ? 9.815 1.162 -13.488 1.00 94.06 91 ALA A N 1
ATOM 652 C CA . ALA A 1 91 ? 10.378 2.478 -13.739 1.00 94.06 91 ALA A CA 1
ATOM 653 C C . ALA A 1 91 ? 10.963 2.538 -15.152 1.00 94.06 91 ALA A C 1
ATOM 655 O O . ALA A 1 91 ? 11.619 1.597 -15.599 1.00 94.06 91 ALA A O 1
ATOM 656 N N . ARG A 1 92 ? 10.801 3.671 -15.834 1.00 94.31 92 ARG A N 1
ATOM 657 C CA . ARG A 1 92 ? 11.572 3.991 -17.035 1.00 94.31 92 ARG A CA 1
ATOM 658 C C . ARG A 1 92 ? 13.031 4.205 -16.657 1.00 94.31 92 ARG A C 1
ATOM 660 O O . ARG A 1 92 ? 13.346 4.724 -15.582 1.00 94.31 92 ARG A O 1
ATOM 667 N N . ASP A 1 93 ? 13.913 3.888 -17.597 1.00 95.56 93 ASP A N 1
ATOM 668 C CA . ASP A 1 93 ? 15.317 4.267 -17.504 1.00 95.56 93 ASP A CA 1
ATOM 669 C C . ASP A 1 93 ? 15.469 5.764 -17.801 1.00 95.56 93 ASP A C 1
ATOM 671 O O . ASP A 1 93 ? 15.736 6.194 -18.923 1.00 95.56 93 ASP A O 1
ATOM 675 N N . MET A 1 94 ? 15.183 6.578 -16.787 1.00 94.50 94 MET A N 1
ATOM 676 C CA . MET A 1 94 ? 15.324 8.021 -16.863 1.00 94.50 94 MET A CA 1
ATOM 677 C C . MET A 1 94 ? 15.879 8.605 -15.570 1.00 94.50 94 MET A C 1
ATOM 679 O O . MET A 1 94 ? 15.617 8.133 -14.460 1.00 94.50 94 MET A O 1
ATOM 683 N N . THR A 1 95 ? 16.629 9.688 -15.742 1.00 96.56 95 THR A N 1
ATOM 684 C CA . THR A 1 95 ? 17.170 10.510 -14.663 1.00 96.56 95 THR A CA 1
ATOM 685 C C . THR A 1 95 ? 16.694 11.940 -14.875 1.00 96.56 95 THR A C 1
ATOM 687 O O . THR A 1 95 ? 16.858 12.499 -15.960 1.00 96.56 95 THR A O 1
ATOM 690 N N . PHE A 1 96 ? 16.074 12.518 -13.853 1.00 94.12 96 PHE A N 1
ATOM 691 C CA . PHE A 1 96 ? 15.615 13.899 -13.854 1.00 94.12 96 PHE A CA 1
ATOM 692 C C . PHE A 1 96 ? 16.793 14.879 -13.746 1.00 94.12 96 PHE A C 1
ATOM 694 O O . PHE A 1 96 ? 17.928 14.500 -13.449 1.00 94.12 96 PHE A O 1
ATOM 701 N N . SER A 1 97 ? 16.530 16.166 -13.978 1.00 92.25 97 SER A N 1
ATOM 702 C CA . SER A 1 97 ? 17.553 17.224 -13.982 1.00 92.25 97 SER A CA 1
ATOM 703 C C . SER A 1 97 ? 18.294 17.389 -12.648 1.00 92.25 97 SER A C 1
ATOM 705 O O . SER A 1 97 ? 19.428 17.863 -12.637 1.00 92.25 97 SER A O 1
ATOM 707 N N . ASP A 1 98 ? 17.689 16.976 -11.533 1.00 91.75 98 ASP A N 1
ATOM 708 C CA . ASP A 1 98 ? 18.279 16.992 -10.191 1.00 91.75 98 ASP A CA 1
ATOM 709 C C . ASP A 1 98 ? 19.046 15.701 -9.836 1.00 91.75 98 ASP A C 1
ATOM 711 O O . ASP A 1 98 ? 19.540 15.559 -8.717 1.00 91.75 98 ASP A O 1
ATOM 715 N N . GLY A 1 99 ? 19.175 14.766 -10.784 1.00 93.75 99 GLY A N 1
ATOM 716 C CA . GLY A 1 99 ? 19.880 13.495 -10.609 1.00 93.75 99 GLY A CA 1
ATOM 717 C C . GLY A 1 99 ? 19.046 12.385 -9.963 1.00 93.75 99 GLY A C 1
ATOM 718 O O . GLY A 1 99 ? 19.558 11.280 -9.785 1.00 93.75 99 GLY A O 1
ATOM 719 N N . VAL A 1 100 ? 17.779 12.641 -9.622 1.00 94.38 100 VAL A N 1
ATOM 720 C CA . VAL A 1 100 ? 16.854 11.611 -9.129 1.00 94.38 100 VAL A CA 1
ATOM 721 C C . VAL A 1 100 ? 16.415 10.728 -10.297 1.00 94.38 100 VAL A C 1
ATOM 723 O O . VAL A 1 100 ? 16.083 11.229 -11.368 1.00 94.38 100 VAL A O 1
ATOM 726 N N . THR A 1 101 ? 16.394 9.410 -10.114 1.00 97.00 101 THR A N 1
ATOM 727 C CA . THR A 1 101 ? 15.846 8.478 -11.114 1.00 97.00 101 THR A CA 1
ATOM 728 C C . THR A 1 101 ? 14.367 8.211 -10.856 1.00 97.00 101 THR A C 1
ATOM 730 O O . THR A 1 101 ? 13.911 8.294 -9.713 1.00 97.00 101 THR A O 1
ATOM 733 N N . GLU A 1 102 ? 13.608 7.833 -11.889 1.00 94.50 102 GLU A N 1
ATOM 734 C CA . GLU A 1 102 ? 12.201 7.435 -11.699 1.00 94.50 102 GLU A CA 1
ATOM 735 C C . GLU A 1 102 ? 12.082 6.244 -10.729 1.00 94.50 102 GLU A C 1
ATOM 737 O O . GLU A 1 102 ? 11.220 6.244 -9.852 1.00 94.50 102 GLU A O 1
ATOM 742 N N . ALA A 1 103 ? 13.017 5.289 -10.789 1.00 95.50 103 ALA A N 1
ATOM 743 C CA . ALA A 1 103 ? 13.090 4.178 -9.840 1.00 95.50 103 ALA A CA 1
ATOM 744 C C . ALA A 1 103 ? 13.260 4.651 -8.383 1.00 95.50 103 ALA A C 1
ATOM 746 O O . ALA A 1 103 ? 12.608 4.124 -7.479 1.00 95.50 103 ALA A O 1
ATOM 747 N N . SER A 1 104 ? 14.098 5.669 -8.145 1.00 95.44 104 SER A N 1
ATOM 748 C CA . SER A 1 104 ? 14.267 6.266 -6.814 1.00 95.44 104 SER A CA 1
ATOM 749 C C . SER A 1 104 ? 12.996 6.976 -6.346 1.00 95.44 104 SER A C 1
ATOM 751 O O . SER A 1 104 ? 12.595 6.794 -5.200 1.00 95.44 104 SER A O 1
ATOM 753 N N . ALA A 1 105 ? 12.332 7.736 -7.224 1.00 94.31 105 ALA A N 1
ATOM 754 C CA . ALA A 1 105 ? 11.082 8.425 -6.896 1.00 94.31 105 ALA A CA 1
ATOM 755 C C . ALA A 1 105 ? 9.957 7.435 -6.538 1.00 94.31 105 ALA A C 1
ATOM 757 O O . ALA A 1 105 ? 9.284 7.597 -5.519 1.00 94.31 105 ALA A O 1
ATOM 758 N N . ILE A 1 106 ? 9.810 6.360 -7.321 1.00 94.56 106 ILE A N 1
ATOM 759 C CA . ILE A 1 106 ? 8.884 5.257 -7.035 1.00 94.56 106 ILE A CA 1
ATOM 760 C C . ILE A 1 106 ? 9.207 4.619 -5.680 1.00 94.56 106 ILE A C 1
ATOM 762 O O . ILE A 1 106 ? 8.304 4.382 -4.879 1.00 94.56 106 ILE A O 1
ATOM 766 N N . SER A 1 107 ? 10.486 4.350 -5.401 1.00 94.62 107 SER A N 1
ATOM 767 C CA . SER A 1 107 ? 10.917 3.768 -4.127 1.00 94.62 107 SER A CA 1
ATOM 768 C C . SER A 1 107 ? 10.555 4.657 -2.930 1.00 94.62 107 SER A C 1
ATOM 770 O O . SER A 1 107 ? 10.041 4.154 -1.928 1.00 94.62 107 SER A O 1
ATOM 772 N N . ASP A 1 108 ? 10.772 5.969 -3.031 1.00 94.06 108 ASP A N 1
ATOM 773 C CA . ASP A 1 108 ? 10.434 6.922 -1.970 1.00 94.06 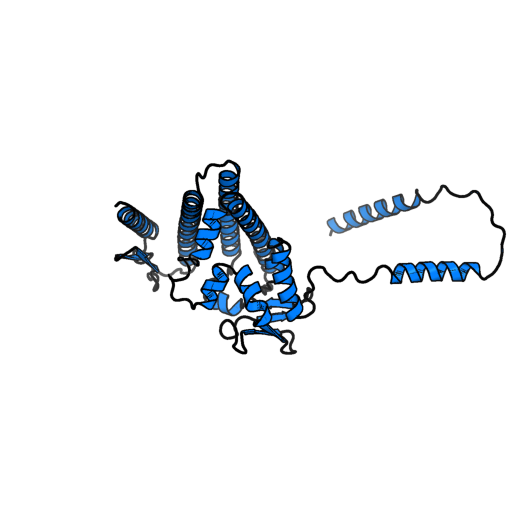108 ASP A CA 1
ATOM 774 C C . ASP A 1 108 ? 8.923 6.996 -1.728 1.00 94.06 108 ASP A C 1
ATOM 776 O O . ASP A 1 108 ? 8.477 6.960 -0.578 1.00 94.06 108 ASP A O 1
ATOM 780 N N . VAL A 1 109 ? 8.126 7.009 -2.801 1.00 92.62 109 VAL A N 1
ATOM 781 C CA . VAL A 1 109 ? 6.661 6.950 -2.711 1.00 92.62 109 VAL A CA 1
ATOM 782 C C . VAL A 1 109 ? 6.212 5.651 -2.048 1.00 92.62 109 VAL A C 1
ATOM 784 O O . VAL A 1 109 ? 5.453 5.699 -1.085 1.00 92.62 109 VAL A O 1
ATOM 787 N N . LYS A 1 110 ? 6.733 4.490 -2.465 1.00 93.62 110 LYS A N 1
ATOM 788 C CA . LYS A 1 110 ? 6.399 3.194 -1.844 1.00 93.62 110 LYS A CA 1
ATOM 789 C C . LYS A 1 110 ? 6.715 3.177 -0.351 1.00 93.62 110 LYS A C 1
ATOM 791 O O . LYS A 1 110 ? 5.894 2.715 0.442 1.00 93.62 110 LYS A O 1
ATOM 796 N N . LYS A 1 111 ? 7.884 3.692 0.038 1.00 95.00 111 LYS A N 1
ATOM 797 C CA . LYS A 1 111 ? 8.272 3.814 1.446 1.00 95.00 111 LYS A CA 1
ATOM 798 C C . LYS A 1 111 ? 7.278 4.688 2.208 1.00 95.00 111 LYS A C 1
ATOM 800 O O . LYS A 1 111 ? 6.774 4.268 3.246 1.00 95.00 111 LYS A O 1
ATOM 805 N N . LYS A 1 112 ? 6.941 5.857 1.659 1.00 94.12 112 LYS A N 1
ATOM 806 C CA . LYS A 1 112 ? 6.005 6.791 2.286 1.00 94.12 112 LYS A CA 1
ATOM 807 C C . LYS A 1 112 ? 4.599 6.210 2.426 1.00 94.12 112 LYS A C 1
ATOM 809 O O . LYS A 1 112 ? 3.980 6.357 3.475 1.00 94.12 112 LYS A O 1
ATOM 814 N N . THR A 1 113 ? 4.113 5.501 1.408 1.00 90.44 113 THR A N 1
ATOM 815 C CA . THR A 1 113 ? 2.854 4.749 1.480 1.00 90.44 113 THR A CA 1
ATOM 816 C C . THR A 1 113 ? 2.902 3.731 2.616 1.00 90.44 113 THR A C 1
ATOM 818 O O . THR A 1 113 ? 1.922 3.584 3.341 1.00 90.44 113 THR A O 1
ATOM 821 N N . GLY A 1 114 ? 4.040 3.060 2.807 1.00 90.62 114 GLY A N 1
ATOM 822 C CA . GLY A 1 114 ? 4.244 2.114 3.902 1.00 90.62 114 GLY A CA 1
ATOM 823 C C . GLY A 1 114 ? 4.087 2.778 5.267 1.00 90.62 114 GLY A C 1
ATOM 824 O O . GLY A 1 114 ? 3.295 2.310 6.084 1.00 90.62 114 GLY A O 1
ATOM 825 N N . ASP A 1 115 ? 4.766 3.906 5.482 1.00 93.31 115 ASP A N 1
ATOM 826 C CA . ASP A 1 115 ? 4.683 4.676 6.730 1.00 93.31 115 ASP A CA 1
ATOM 827 C C . ASP A 1 115 ? 3.235 5.110 7.037 1.00 93.31 115 ASP A C 1
ATOM 829 O O . ASP A 1 115 ? 2.748 4.936 8.161 1.00 93.31 115 ASP A O 1
ATOM 833 N N . MET A 1 116 ? 2.511 5.591 6.019 1.00 89.75 116 MET A N 1
ATOM 834 C CA . MET A 1 116 ? 1.103 5.988 6.131 1.00 89.75 116 MET A CA 1
ATOM 835 C C . MET A 1 116 ? 0.179 4.803 6.449 1.00 89.75 116 MET A C 1
ATOM 837 O O . MET A 1 116 ? -0.697 4.923 7.304 1.00 89.75 116 MET A O 1
ATOM 841 N N . LEU A 1 117 ? 0.374 3.643 5.809 1.00 85.25 117 LEU A N 1
ATOM 842 C CA . LEU A 1 117 ? -0.386 2.422 6.111 1.00 85.25 117 LEU A CA 1
ATOM 843 C C . LEU A 1 117 ? -0.140 1.947 7.547 1.00 85.25 117 LEU A C 1
ATOM 845 O O . LEU A 1 117 ? -1.086 1.577 8.244 1.00 85.25 117 LEU A O 1
ATOM 849 N N . ALA A 1 118 ? 1.110 2.010 8.014 1.00 87.69 118 ALA A N 1
ATOM 850 C CA . ALA A 1 118 ? 1.461 1.732 9.405 1.00 87.69 118 ALA A CA 1
ATOM 851 C C . ALA A 1 118 ? 0.693 2.650 10.362 1.00 87.69 118 ALA A C 1
ATOM 853 O O . ALA A 1 118 ? 0.160 2.200 11.377 1.00 87.69 118 ALA A O 1
ATOM 854 N N . GLN A 1 119 ? 0.630 3.941 10.041 1.00 88.69 119 GLN A N 1
ATOM 855 C CA . GLN A 1 119 ? -0.072 4.923 10.853 1.00 88.69 119 GLN A CA 1
ATOM 856 C C . GLN A 1 119 ? -1.584 4.700 10.871 1.00 88.69 119 GLN A C 1
ATOM 858 O O . GLN A 1 119 ? -2.173 4.633 11.949 1.00 88.69 119 GLN A O 1
ATOM 863 N N . LEU A 1 120 ? -2.203 4.514 9.705 1.00 83.50 120 LEU A N 1
ATOM 864 C CA . LEU A 1 120 ? -3.627 4.198 9.584 1.00 83.50 120 LEU A CA 1
ATOM 865 C C . LEU A 1 120 ? -3.996 2.954 10.394 1.00 83.50 120 LEU A C 1
ATOM 867 O O . LEU A 1 120 ? -5.003 2.948 11.101 1.00 83.50 120 LEU A O 1
ATOM 871 N N . TRP A 1 121 ? -3.152 1.924 10.352 1.00 80.19 121 TRP A N 1
ATOM 872 C CA . TRP A 1 121 ? -3.339 0.720 11.151 1.00 80.19 121 TRP A CA 1
ATOM 873 C C . TRP A 1 121 ? -3.242 0.981 12.656 1.00 80.19 121 TRP A C 1
ATOM 875 O O . TRP A 1 121 ? -4.090 0.526 13.420 1.00 80.19 121 TRP A O 1
ATOM 885 N N . ARG A 1 122 ? -2.256 1.758 13.121 1.00 87.00 122 ARG A N 1
ATOM 886 C CA . ARG A 1 122 ? -2.184 2.140 14.544 1.00 87.00 122 ARG A CA 1
ATOM 887 C C . ARG A 1 122 ? -3.428 2.906 14.983 1.00 87.00 122 ARG A C 1
ATOM 889 O O . ARG A 1 122 ? -3.992 2.598 16.032 1.00 87.00 122 ARG A O 1
ATOM 896 N N . VAL A 1 123 ? -3.875 3.866 14.175 1.00 84.69 123 VAL A N 1
ATOM 897 C CA . VAL A 1 123 ? -5.092 4.645 14.429 1.00 84.69 123 VAL A CA 1
ATOM 898 C C . VAL A 1 123 ? -6.319 3.735 14.490 1.00 84.69 123 VAL A C 1
ATOM 900 O O . VAL A 1 123 ? -7.109 3.855 15.426 1.00 84.69 123 VAL A O 1
ATOM 903 N N . SER A 1 124 ? -6.465 2.780 13.565 1.00 78.44 124 SER A N 1
ATOM 904 C CA . SER A 1 124 ? -7.593 1.841 13.578 1.00 78.44 124 SER A CA 1
ATOM 905 C C . SER A 1 124 ? -7.595 0.970 14.840 1.00 78.44 124 SER A C 1
ATOM 907 O O . SER A 1 124 ? -8.637 0.822 15.482 1.00 78.44 124 SER A O 1
ATOM 909 N N . LYS A 1 125 ? -6.428 0.477 15.283 1.00 82.19 125 LYS A N 1
ATOM 910 C CA . LYS A 1 125 ? -6.288 -0.265 16.549 1.00 82.19 125 LYS A CA 1
ATOM 911 C C . LYS A 1 125 ? -6.639 0.592 17.765 1.00 82.19 125 LYS A C 1
ATOM 913 O O . LYS A 1 125 ? -7.322 0.102 18.664 1.00 82.19 125 LYS A O 1
ATOM 918 N N . LYS A 1 126 ? -6.220 1.860 17.792 1.00 87.81 126 LYS A N 1
ATOM 919 C CA . LYS A 1 126 ? -6.569 2.813 18.859 1.00 87.81 126 LYS A CA 1
ATOM 920 C C . LYS A 1 126 ? -8.073 3.086 18.904 1.00 87.81 126 LYS A C 1
ATOM 922 O O . LYS A 1 126 ? -8.663 3.032 19.980 1.00 87.81 126 LYS A O 1
ATOM 927 N N . LEU A 1 127 ? -8.708 3.314 17.753 1.00 80.81 127 LEU A N 1
ATOM 928 C CA . LEU A 1 127 ? -10.160 3.495 17.652 1.00 80.81 127 LEU A CA 1
ATOM 929 C C . LEU A 1 127 ? -10.917 2.250 18.126 1.00 80.81 127 LEU A C 1
ATOM 931 O O . LEU A 1 127 ? -11.834 2.378 18.932 1.00 80.81 127 LEU A O 1
ATOM 935 N N . GLN A 1 128 ? -10.503 1.055 17.691 1.00 79.31 128 GLN A N 1
ATOM 936 C CA . GLN A 1 128 ? -11.093 -0.214 18.129 1.00 79.31 128 GLN A CA 1
ATOM 937 C C . GLN A 1 128 ? -10.968 -0.412 19.646 1.00 79.31 128 GLN A C 1
ATOM 939 O O . GLN A 1 128 ? -11.916 -0.863 20.282 1.00 79.31 128 GLN A O 1
ATOM 944 N N . ALA A 1 129 ? -9.821 -0.065 20.235 1.00 88.25 129 ALA A N 1
ATOM 945 C CA . ALA A 1 129 ? -9.606 -0.169 21.676 1.00 88.25 129 ALA A CA 1
ATOM 946 C C . ALA A 1 129 ? -10.429 0.856 22.475 1.00 88.25 129 ALA A C 1
ATOM 948 O O . ALA A 1 129 ? -10.915 0.543 23.559 1.00 88.25 129 ALA A O 1
ATOM 949 N N . LYS A 1 130 ? -10.590 2.076 21.948 1.00 90.25 130 LYS A N 1
ATOM 950 C CA . LYS A 1 130 ? -11.242 3.190 22.649 1.00 90.25 130 LYS A CA 1
ATOM 951 C C . LYS A 1 130 ? -12.763 3.216 22.494 1.00 90.25 130 LYS A C 1
ATOM 953 O O . LYS A 1 130 ? -13.459 3.577 23.438 1.00 90.25 130 LYS A O 1
ATOM 958 N N . TYR A 1 131 ? -13.274 2.824 21.328 1.00 87.56 131 TYR A N 1
ATOM 959 C CA . TYR A 1 131 ? -14.702 2.821 20.996 1.00 87.56 131 TYR A CA 1
ATOM 960 C C . TYR A 1 131 ? -15.166 1.440 20.487 1.00 87.56 131 TYR A C 1
ATOM 962 O O . TYR A 1 131 ? -15.730 1.345 19.395 1.00 87.56 131 TYR A O 1
ATOM 970 N N . PRO A 1 132 ? -14.947 0.344 21.240 1.00 85.62 132 PRO A N 1
ATOM 971 C CA . PRO A 1 132 ? -15.173 -1.017 20.744 1.00 85.62 132 PRO A CA 1
ATOM 972 C C . PRO A 1 132 ? -16.626 -1.277 20.326 1.00 85.62 132 PRO A C 1
ATOM 974 O O . PRO A 1 132 ? -16.864 -1.907 19.297 1.00 85.62 132 PRO A O 1
ATOM 977 N N . SER A 1 133 ? -17.601 -0.762 21.084 1.00 87.81 133 SER A N 1
ATOM 978 C CA . SER A 1 133 ? -19.030 -0.901 20.775 1.00 87.81 133 SER A CA 1
ATOM 979 C C . SER A 1 133 ? -19.435 -0.142 19.516 1.00 87.81 133 SER A C 1
ATOM 981 O O . SER A 1 133 ? -20.212 -0.654 18.714 1.00 87.81 133 SER A O 1
ATOM 983 N N . ASP A 1 134 ? -18.901 1.066 19.331 1.00 79.38 134 ASP A N 1
ATOM 984 C CA . ASP A 1 134 ? -19.233 1.904 18.182 1.00 79.38 134 ASP A CA 1
ATOM 985 C C . ASP A 1 134 ? -18.598 1.336 16.911 1.00 79.38 134 ASP A C 1
ATOM 987 O O . ASP A 1 134 ? -19.266 1.235 15.886 1.00 79.38 134 ASP A O 1
ATOM 991 N N . VAL A 1 135 ? -17.342 0.880 16.990 1.00 72.12 135 VAL A N 1
ATOM 992 C CA . VAL A 1 135 ? -16.656 0.229 15.865 1.00 72.12 135 VAL A CA 1
ATOM 993 C C . VAL A 1 135 ? -17.376 -1.063 15.481 1.00 72.12 135 VAL A C 1
ATOM 995 O O . VAL A 1 135 ? -17.656 -1.271 14.305 1.00 72.12 135 VAL A O 1
ATOM 998 N N . ALA A 1 136 ? -17.754 -1.903 16.452 1.00 73.44 136 ALA A N 1
ATOM 999 C CA . ALA A 1 136 ? -18.529 -3.114 16.178 1.00 73.44 136 ALA A CA 1
ATOM 1000 C C . ALA A 1 136 ? -19.888 -2.797 15.534 1.00 73.44 136 ALA A C 1
ATOM 1002 O O . ALA A 1 136 ? -20.309 -3.494 14.613 1.00 73.44 136 ALA A O 1
ATOM 1003 N N . LYS A 1 137 ? -20.559 -1.727 15.978 1.00 76.19 137 LYS A N 1
ATOM 1004 C CA . LYS A 1 137 ? -21.836 -1.278 15.413 1.00 76.19 137 LYS A CA 1
ATOM 1005 C C . LYS A 1 137 ? -21.687 -0.788 13.972 1.00 76.19 137 LYS A C 1
ATOM 1007 O O . LYS A 1 137 ? -22.526 -1.128 13.145 1.00 76.19 137 LYS A O 1
ATOM 1012 N N . GLU A 1 138 ? -20.650 -0.015 13.658 1.00 68.12 138 GLU A N 1
ATOM 1013 C CA . GLU A 1 138 ? -20.394 0.464 12.292 1.00 68.12 138 GLU A CA 1
ATOM 1014 C C . GLU A 1 138 ? -19.937 -0.664 11.350 1.00 68.12 138 GLU A C 1
ATOM 1016 O O . GLU A 1 138 ? -20.387 -0.719 10.206 1.00 68.12 138 GLU A O 1
ATOM 1021 N N . LEU A 1 139 ? -19.142 -1.624 11.839 1.00 63.44 139 LEU A N 1
ATOM 1022 C CA . LEU A 1 139 ? -18.803 -2.842 11.091 1.00 63.44 139 LEU A CA 1
ATOM 1023 C C . LEU A 1 139 ? -20.047 -3.701 10.815 1.00 63.44 139 LEU A C 1
ATOM 1025 O O . LEU A 1 139 ? -20.253 -4.139 9.686 1.00 63.44 139 LEU A O 1
ATOM 1029 N N . ALA A 1 140 ? -20.916 -3.893 11.814 1.00 64.12 140 ALA A N 1
ATOM 1030 C CA . ALA A 1 140 ? -22.154 -4.666 11.675 1.00 64.12 140 ALA A CA 1
ATOM 1031 C C . ALA A 1 140 ? -23.181 -4.004 10.744 1.00 64.12 140 ALA A C 1
ATOM 1033 O O . ALA A 1 140 ? -23.965 -4.693 10.096 1.00 64.12 140 ALA A O 1
ATOM 1034 N N . LYS A 1 141 ? -23.167 -2.670 10.645 1.00 63.62 141 LYS A N 1
ATOM 1035 C CA . LYS A 1 141 ? -23.963 -1.928 9.659 1.00 63.62 141 LYS A CA 1
ATOM 1036 C C . LYS A 1 141 ? -23.459 -2.096 8.226 1.00 63.62 141 LYS A C 1
ATOM 1038 O O . LYS A 1 141 ? -24.113 -1.583 7.323 1.00 63.62 141 LYS A O 1
ATOM 1043 N N . GLY A 1 142 ? -22.332 -2.783 8.016 1.00 47.84 142 GLY A N 1
ATOM 1044 C CA . GLY A 1 142 ? -21.817 -3.099 6.691 1.00 47.84 142 GLY A CA 1
ATOM 1045 C C . GLY A 1 142 ? -21.577 -1.836 5.875 1.00 47.84 142 GLY A C 1
ATOM 1046 O O . GLY A 1 142 ? -22.279 -1.599 4.900 1.00 47.84 142 GLY A O 1
ATOM 1047 N N . GLY A 1 143 ? -20.629 -0.999 6.312 1.00 48.12 143 GLY A N 1
ATOM 1048 C CA . GLY A 1 143 ? -20.002 0.045 5.495 1.00 48.12 143 GLY A CA 1
ATOM 1049 C C . GLY A 1 143 ? -20.937 0.769 4.521 1.00 48.12 143 GLY A C 1
ATOM 1050 O O . GLY A 1 143 ? -20.748 0.678 3.318 1.00 48.12 143 GLY A O 1
ATOM 1051 N N . SER A 1 144 ? -21.915 1.539 5.005 1.00 41.34 144 SER A N 1
ATOM 1052 C CA . SER A 1 144 ? -22.860 2.317 4.172 1.00 41.34 144 SER A CA 1
ATOM 1053 C C . SER A 1 144 ? -22.208 3.271 3.142 1.00 41.34 144 SER A C 1
ATOM 1055 O O . SER A 1 144 ? -22.908 3.820 2.290 1.00 41.3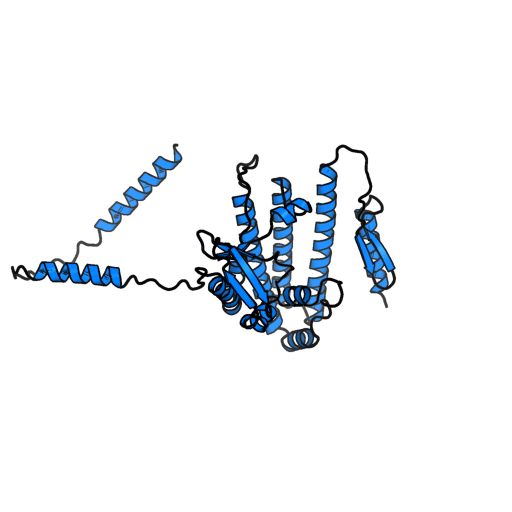4 144 SER A O 1
ATOM 1057 N N . TRP A 1 145 ? -20.895 3.497 3.206 1.00 38.94 145 TRP A N 1
ATOM 1058 C CA . TRP A 1 145 ? -20.117 4.238 2.206 1.00 38.94 145 TRP A CA 1
ATOM 1059 C C . TRP A 1 145 ? -19.889 3.436 0.907 1.00 38.94 145 TRP A C 1
ATOM 1061 O O . TRP A 1 145 ? -19.787 4.022 -0.167 1.00 38.94 145 TRP A O 1
ATOM 1071 N N . ALA A 1 146 ? -19.883 2.103 1.000 1.00 37.81 146 ALA A N 1
ATOM 1072 C CA . ALA A 1 146 ? -19.625 1.161 -0.081 1.00 37.81 146 ALA A CA 1
ATOM 1073 C C . ALA A 1 146 ? -20.692 1.218 -1.195 1.00 37.81 146 ALA A C 1
ATOM 1075 O O . ALA A 1 146 ? -20.384 1.244 -2.382 1.00 37.81 146 ALA A O 1
ATOM 1076 N N . ASN A 1 147 ? -21.966 1.337 -0.824 1.00 40.16 147 ASN A N 1
ATOM 1077 C CA . ASN A 1 147 ? -23.081 1.259 -1.775 1.00 40.16 147 ASN A CA 1
ATOM 1078 C C . ASN A 1 147 ? -23.346 2.553 -2.576 1.00 40.16 147 ASN A C 1
ATOM 1080 O O . ASN A 1 147 ? -24.383 2.654 -3.229 1.00 40.16 147 ASN A O 1
ATOM 1084 N N . ARG A 1 148 ? -22.471 3.571 -2.516 1.00 43.62 148 ARG A N 1
ATOM 1085 C CA . ARG A 1 148 ? -22.732 4.896 -3.123 1.00 43.62 148 ARG A CA 1
ATOM 1086 C C . ARG A 1 148 ? -22.052 5.182 -4.462 1.00 43.62 148 ARG A C 1
ATOM 1088 O O . ARG A 1 148 ? -22.342 6.226 -5.038 1.00 43.62 148 ARG A O 1
ATOM 1095 N N . SER A 1 149 ? -21.221 4.296 -5.009 1.00 39.00 149 SER A N 1
ATOM 1096 C CA . SER A 1 149 ? -20.636 4.517 -6.341 1.00 39.00 149 SER A CA 1
ATOM 1097 C C . SER A 1 149 ? -20.690 3.246 -7.178 1.00 39.00 149 SER A C 1
ATOM 1099 O O . SER A 1 149 ? -20.363 2.179 -6.673 1.00 39.00 149 SER A O 1
ATOM 1101 N N . GLY A 1 150 ? -21.118 3.357 -8.439 1.00 37.66 150 GLY A N 1
ATOM 1102 C CA . GLY A 1 150 ? -21.308 2.257 -9.398 1.00 37.66 150 GLY A CA 1
ATOM 1103 C C . GLY A 1 150 ? -20.023 1.570 -9.883 1.00 37.66 150 GLY A C 1
ATOM 1104 O O . GLY A 1 150 ? -19.906 1.255 -11.062 1.00 37.66 150 GLY A O 1
ATOM 1105 N N . PHE A 1 151 ? -19.069 1.341 -8.985 1.00 37.94 151 PHE A N 1
ATOM 1106 C CA . PHE A 1 151 ? -17.939 0.433 -9.142 1.00 37.94 151 PHE A CA 1
ATOM 1107 C C . PHE A 1 151 ? -18.312 -0.881 -8.426 1.00 37.94 151 PHE A C 1
ATOM 1109 O O . PHE A 1 151 ? -18.790 -0.845 -7.297 1.00 37.94 151 PHE A O 1
ATOM 1116 N N . GLY A 1 152 ? -18.193 -2.033 -9.100 1.00 49.59 152 GLY A N 1
ATOM 1117 C CA . GLY A 1 152 ? -18.822 -3.295 -8.667 1.00 49.59 152 GLY A CA 1
ATOM 1118 C C . GLY A 1 152 ? -18.488 -3.769 -7.238 1.00 49.59 152 GLY A C 1
ATOM 1119 O O . GLY A 1 152 ? -17.411 -3.488 -6.716 1.00 49.59 152 GLY A O 1
ATOM 1120 N N . ASP A 1 153 ? -19.397 -4.554 -6.644 1.00 58.91 153 ASP A N 1
ATOM 1121 C CA . ASP A 1 153 ? -19.405 -5.011 -5.237 1.00 58.91 153 ASP A CA 1
ATOM 1122 C C . ASP A 1 153 ? -18.056 -5.529 -4.701 1.00 58.91 153 ASP A C 1
ATOM 1124 O O . ASP A 1 153 ? -17.703 -5.298 -3.543 1.00 58.91 153 ASP A O 1
ATOM 1128 N N . VAL A 1 154 ? -17.267 -6.204 -5.544 1.00 55.59 154 VAL A N 1
ATOM 1129 C CA . VAL A 1 154 ? -15.953 -6.759 -5.172 1.00 55.59 154 VAL A CA 1
ATOM 1130 C C . VAL A 1 154 ? -14.922 -5.663 -4.909 1.00 55.59 154 VAL A C 1
ATOM 1132 O O . VAL A 1 154 ? -14.220 -5.720 -3.904 1.00 55.59 154 VAL A O 1
ATOM 1135 N N . PHE A 1 155 ? -14.830 -4.656 -5.780 1.00 54.19 155 PHE A N 1
ATOM 1136 C CA . PHE A 1 155 ? -13.869 -3.560 -5.623 1.00 54.19 155 PHE A CA 1
ATOM 1137 C C . PHE A 1 155 ? -14.162 -2.766 -4.351 1.00 54.19 155 PHE A C 1
ATOM 1139 O O . PHE A 1 155 ? -13.271 -2.466 -3.561 1.00 54.19 155 PHE A O 1
ATOM 1146 N N . THR A 1 156 ? -15.438 -2.486 -4.129 1.00 55.72 156 THR A N 1
ATOM 1147 C CA . THR A 1 156 ? -15.911 -1.755 -2.965 1.00 55.72 156 THR A CA 1
ATOM 1148 C C . THR A 1 156 ? -15.651 -2.521 -1.667 1.00 55.72 156 THR A C 1
ATOM 1150 O O . THR A 1 156 ? -15.166 -1.936 -0.698 1.00 55.72 156 THR A O 1
ATOM 1153 N N . SER A 1 157 ? -15.896 -3.836 -1.658 1.00 58.97 157 SER A N 1
ATOM 1154 C CA . SER A 1 157 ? -15.567 -4.695 -0.518 1.00 58.97 157 SER A CA 1
ATOM 1155 C C . SER A 1 157 ? -14.063 -4.691 -0.224 1.00 58.97 157 SER A C 1
ATOM 1157 O O . SER A 1 157 ? -13.685 -4.449 0.924 1.00 58.97 157 SER A O 1
ATOM 1159 N N . VAL A 1 158 ? -13.216 -4.832 -1.254 1.00 59.56 158 VAL A N 1
ATOM 1160 C CA . VAL A 1 158 ? -11.752 -4.732 -1.124 1.00 59.56 158 VAL A CA 1
ATOM 1161 C C . VAL A 1 158 ? -11.332 -3.366 -0.584 1.00 59.56 158 VAL A C 1
ATOM 1163 O O . VAL A 1 158 ? -10.477 -3.300 0.281 1.00 59.56 158 VAL A O 1
ATOM 1166 N N . MET A 1 159 ? -11.916 -2.262 -1.045 1.00 54.03 159 MET A N 1
ATOM 1167 C CA . MET A 1 159 ? -11.511 -0.928 -0.580 1.00 54.03 159 MET A CA 1
ATOM 1168 C C . MET A 1 159 ? -11.982 -0.615 0.845 1.00 54.03 159 MET A C 1
ATOM 1170 O O . MET A 1 159 ? -11.321 0.139 1.555 1.00 54.03 159 MET A O 1
ATOM 1174 N N . SER A 1 160 ? -13.114 -1.179 1.275 1.00 55.09 160 SER A N 1
ATOM 1175 C CA . SER A 1 160 ? -13.664 -0.952 2.619 1.00 55.09 160 SER A CA 1
ATOM 1176 C C . SER A 1 160 ? -12.961 -1.745 3.721 1.00 55.09 160 SER A C 1
ATOM 1178 O O . SER A 1 160 ? -12.834 -1.254 4.840 1.00 55.09 160 SER A O 1
ATOM 1180 N N . ASP A 1 161 ? -12.499 -2.953 3.402 1.00 59.97 161 ASP A N 1
ATOM 1181 C CA . ASP A 1 161 ? -11.729 -3.805 4.301 1.00 59.97 161 ASP A CA 1
ATOM 1182 C C . ASP A 1 161 ? -10.853 -4.750 3.463 1.00 59.97 161 ASP A C 1
ATOM 1184 O O . ASP A 1 161 ? -11.195 -5.922 3.273 1.00 59.97 161 ASP A O 1
ATOM 1188 N N . PRO A 1 162 ? -9.722 -4.259 2.921 1.00 62.50 162 PRO A N 1
ATOM 1189 C CA . PRO A 1 162 ? -8.874 -5.063 2.035 1.00 62.50 162 PRO A CA 1
ATOM 1190 C C . PRO A 1 162 ? -8.344 -6.308 2.744 1.00 62.50 162 PRO A C 1
ATOM 1192 O O . PRO A 1 162 ? -8.084 -7.334 2.119 1.00 62.50 162 PRO A O 1
ATOM 1195 N N . PHE A 1 163 ? -8.219 -6.222 4.064 1.00 69.00 163 PHE A N 1
ATOM 1196 C CA . PHE A 1 163 ? -7.672 -7.254 4.923 1.00 69.00 163 PHE A CA 1
ATOM 1197 C C . PHE A 1 163 ? -8.698 -8.331 5.253 1.00 69.00 163 PHE A C 1
ATOM 1199 O O . PHE A 1 163 ? -8.409 -9.513 5.065 1.00 69.00 163 PHE A O 1
ATOM 1206 N N . GLY A 1 164 ? -9.901 -7.942 5.675 1.00 68.31 164 GLY A N 1
ATOM 1207 C CA . GLY A 1 164 ? -11.006 -8.873 5.879 1.00 68.31 164 GLY A CA 1
ATOM 1208 C C . GLY A 1 164 ? -11.455 -9.525 4.576 1.00 68.31 164 GLY A C 1
ATOM 1209 O O . GLY A 1 164 ? -11.712 -10.728 4.560 1.00 68.31 164 GLY A O 1
ATOM 1210 N N . TRP A 1 165 ? -11.464 -8.785 3.460 1.00 72.94 165 TRP A N 1
ATOM 1211 C CA . TRP A 1 165 ? -11.727 -9.369 2.145 1.00 72.94 165 TRP A CA 1
ATOM 1212 C C . TRP A 1 165 ? -10.678 -10.419 1.777 1.00 72.94 165 TRP A C 1
ATOM 1214 O O . TRP A 1 165 ? -11.053 -11.516 1.359 1.00 72.94 165 TRP A O 1
ATOM 1224 N N . LEU A 1 166 ? -9.386 -10.117 1.953 1.00 73.38 166 LEU A N 1
ATOM 1225 C CA . LEU A 1 166 ? -8.312 -11.060 1.640 1.00 73.38 166 LEU A CA 1
ATOM 1226 C C . LEU A 1 166 ? -8.416 -12.320 2.502 1.00 73.38 166 LEU A C 1
ATOM 1228 O O . LEU A 1 166 ? -8.300 -13.414 1.965 1.00 73.38 166 LEU A O 1
ATOM 1232 N N . ASP A 1 167 ? -8.680 -12.189 3.804 1.00 75.06 167 ASP A N 1
ATOM 1233 C CA . ASP A 1 167 ? -8.814 -13.338 4.707 1.00 75.06 167 ASP A CA 1
ATOM 1234 C C . ASP A 1 167 ? -10.053 -14.189 4.369 1.00 75.06 167 ASP A C 1
ATOM 1236 O O . ASP A 1 167 ? -9.951 -15.408 4.235 1.00 75.06 167 ASP A O 1
ATOM 1240 N N . ALA A 1 168 ? -11.204 -13.553 4.118 1.00 78.62 168 ALA A N 1
ATOM 1241 C CA . ALA A 1 168 ? -12.454 -14.234 3.767 1.00 78.62 168 ALA A CA 1
ATOM 1242 C C . ALA A 1 168 ? -12.420 -14.913 2.389 1.00 78.62 168 ALA A C 1
ATOM 1244 O O . ALA A 1 168 ? -13.112 -15.908 2.167 1.00 78.62 168 ALA A O 1
ATOM 1245 N N . ASN A 1 169 ? -11.635 -14.378 1.452 1.00 81.31 169 ASN A N 1
ATOM 1246 C CA . ASN A 1 169 ? -11.544 -14.895 0.088 1.00 81.31 169 ASN A CA 1
ATOM 1247 C C . ASN A 1 169 ? -10.251 -15.666 -0.176 1.00 81.31 169 ASN A C 1
ATOM 1249 O O . ASN A 1 169 ? -10.085 -16.172 -1.283 1.00 81.31 169 ASN A O 1
ATOM 1253 N N . ARG A 1 170 ? -9.354 -15.827 0.808 1.00 83.25 170 ARG A N 1
ATOM 1254 C CA . ARG A 1 170 ? -8.046 -16.463 0.594 1.00 83.25 170 ARG A CA 1
ATOM 1255 C C . ARG A 1 170 ? -8.152 -17.862 -0.006 1.00 83.25 170 ARG A C 1
ATOM 1257 O O . ARG A 1 170 ? -7.341 -18.203 -0.859 1.00 83.25 170 ARG A O 1
ATOM 1264 N N . SER A 1 171 ? -9.132 -18.657 0.424 1.00 84.81 171 SER A N 1
ATOM 1265 C CA . SER A 1 171 ? -9.365 -20.021 -0.077 1.00 84.81 171 SER A CA 1
ATOM 1266 C C . SER A 1 171 ? -9.936 -20.069 -1.497 1.00 84.81 171 SER A C 1
ATOM 1268 O O . SER A 1 171 ? -9.806 -21.087 -2.169 1.00 84.81 171 SER A O 1
ATOM 1270 N N . ARG A 1 172 ? -10.571 -18.980 -1.941 1.00 86.25 172 ARG A N 1
ATOM 1271 C CA . ARG A 1 172 ? -11.166 -18.822 -3.277 1.00 86.25 172 ARG A CA 1
ATOM 1272 C C . ARG A 1 172 ? -10.218 -18.128 -4.249 1.00 86.25 172 ARG A C 1
ATOM 1274 O O . ARG A 1 172 ? -10.381 -18.277 -5.456 1.00 86.25 172 ARG A O 1
ATOM 1281 N N . LEU A 1 173 ? -9.271 -17.354 -3.717 1.00 86.62 173 LEU A N 1
ATOM 1282 C CA . LEU A 1 173 ? -8.228 -16.669 -4.460 1.00 86.62 173 LEU A CA 1
ATOM 1283 C C . LEU A 1 173 ? -7.151 -17.677 -4.858 1.00 86.62 173 LEU A C 1
ATOM 1285 O O . LEU A 1 173 ? -6.385 -18.164 -4.021 1.00 86.62 173 LEU A O 1
ATOM 1289 N N . VAL A 1 174 ? -7.098 -17.959 -6.150 1.00 88.81 174 VAL A N 1
ATOM 1290 C CA . VAL A 1 174 ? -6.068 -18.779 -6.774 1.00 88.81 174 VAL A CA 1
ATOM 1291 C C . VAL A 1 174 ? -5.143 -17.855 -7.555 1.00 88.81 174 VAL A C 1
ATOM 1293 O O . VAL A 1 174 ? -5.586 -16.886 -8.177 1.00 88.81 174 VAL A O 1
ATOM 1296 N N . VAL A 1 175 ? -3.844 -18.133 -7.473 1.00 90.81 175 VAL A N 1
ATOM 1297 C CA . VAL A 1 175 ? -2.830 -17.445 -8.267 1.00 90.81 175 VAL A CA 1
ATOM 1298 C C . VAL A 1 175 ? -2.126 -18.486 -9.112 1.00 90.81 175 VAL A C 1
ATOM 1300 O O . VAL A 1 175 ? -1.359 -19.294 -8.587 1.00 90.81 175 VAL A O 1
ATOM 1303 N N . ASP A 1 176 ? -2.437 -18.471 -10.401 1.00 90.50 176 ASP A N 1
ATOM 1304 C CA . ASP A 1 176 ? -1.924 -19.429 -11.369 1.00 90.50 176 ASP A CA 1
ATOM 1305 C C . ASP A 1 176 ? -0.658 -18.858 -12.007 1.00 90.50 176 ASP A C 1
ATOM 1307 O O . ASP A 1 176 ? -0.709 -17.828 -12.682 1.00 90.50 176 ASP A O 1
ATOM 1311 N N . ASP A 1 177 ? 0.478 -19.512 -11.762 1.00 92.12 177 ASP A N 1
ATOM 1312 C CA . ASP A 1 177 ? 1.739 -19.234 -12.453 1.00 92.12 177 ASP A CA 1
ATOM 1313 C C . ASP A 1 177 ? 1.594 -19.609 -13.933 1.00 92.12 177 ASP A C 1
ATOM 1315 O O . ASP A 1 177 ? 1.225 -20.740 -14.263 1.00 92.12 177 ASP A O 1
ATOM 1319 N N . LEU A 1 178 ? 1.857 -18.655 -14.825 1.00 91.62 178 LEU A N 1
ATOM 1320 C CA . LEU A 1 178 ? 1.736 -18.844 -16.269 1.00 91.62 178 LEU A CA 1
ATOM 1321 C C . LEU A 1 178 ? 3.017 -19.426 -16.892 1.00 91.62 178 LEU A C 1
ATOM 1323 O O . LEU A 1 178 ? 3.019 -19.773 -18.073 1.00 91.62 178 LEU A O 1
ATOM 1327 N N . GLY A 1 179 ? 4.092 -19.585 -16.111 1.00 91.25 179 GLY A N 1
ATOM 1328 C CA . GLY A 1 179 ? 5.354 -20.197 -16.538 1.00 91.25 179 GLY A CA 1
ATOM 1329 C C . GLY A 1 179 ? 6.274 -19.279 -17.349 1.00 91.25 179 GLY A C 1
ATOM 1330 O O . GLY A 1 179 ? 7.332 -19.714 -17.800 1.00 91.25 179 GLY A O 1
ATOM 1331 N N . ASP A 1 180 ? 5.896 -18.016 -17.528 1.00 91.69 180 ASP A N 1
ATOM 1332 C CA . ASP A 1 180 ? 6.658 -16.974 -18.227 1.00 91.69 180 ASP A CA 1
ATOM 1333 C C . ASP A 1 180 ? 7.185 -15.885 -17.271 1.00 91.69 180 ASP A C 1
ATOM 1335 O O . ASP A 1 180 ? 7.571 -14.797 -17.700 1.00 91.69 180 ASP A O 1
ATOM 1339 N N . GLY A 1 181 ? 7.200 -16.176 -15.965 1.00 92.75 181 GLY A N 1
ATOM 1340 C CA . GLY A 1 181 ? 7.523 -15.205 -14.917 1.00 92.75 181 GLY A CA 1
ATOM 1341 C C . GLY A 1 181 ? 6.359 -14.266 -14.586 1.00 92.75 181 GLY A C 1
ATOM 1342 O O . GLY A 1 181 ? 6.560 -13.260 -13.900 1.00 92.75 181 GLY A O 1
ATOM 1343 N N . THR A 1 182 ? 5.144 -14.567 -15.058 1.00 93.62 182 THR A N 1
ATOM 1344 C CA . THR A 1 182 ? 3.911 -13.880 -14.668 1.00 93.62 182 THR A CA 1
ATOM 1345 C C . THR A 1 182 ? 2.898 -14.842 -14.055 1.00 93.62 182 THR A C 1
ATOM 1347 O O . THR A 1 182 ? 2.955 -16.053 -14.254 1.00 93.62 182 THR A O 1
ATOM 1350 N N . ALA A 1 183 ? 1.973 -14.309 -13.259 1.00 93.50 183 ALA A N 1
ATOM 1351 C CA . ALA A 1 183 ? 0.891 -15.093 -12.682 1.00 93.50 183 ALA A CA 1
ATOM 1352 C C . ALA A 1 183 ? -0.426 -14.320 -12.720 1.00 93.50 183 ALA A C 1
ATOM 1354 O O . ALA A 1 183 ? -0.446 -13.094 -12.568 1.00 93.50 183 ALA A O 1
ATOM 1355 N N . ALA A 1 184 ? -1.530 -15.037 -12.898 1.00 91.56 184 ALA A N 1
ATOM 1356 C CA . ALA A 1 184 ? -2.866 -14.463 -12.980 1.00 91.56 184 ALA A CA 1
ATOM 1357 C C . ALA A 1 184 ? -3.671 -14.740 -11.708 1.00 91.56 184 ALA A C 1
ATOM 1359 O O . ALA A 1 184 ? -3.613 -15.829 -11.139 1.00 91.56 184 ALA A O 1
ATOM 1360 N N . PHE A 1 185 ? -4.467 -13.758 -11.285 1.00 88.69 185 PHE A N 1
ATOM 1361 C CA . PHE A 1 185 ? -5.398 -13.924 -10.173 1.00 88.69 185 PHE A CA 1
ATOM 1362 C C . PHE A 1 185 ? -6.756 -14.417 -10.666 1.00 88.69 185 PHE A C 1
ATOM 1364 O O . PHE A 1 185 ? -7.387 -13.786 -11.524 1.00 88.69 185 PHE A O 1
ATOM 1371 N N . THR A 1 186 ? -7.259 -15.481 -10.048 1.00 87.81 186 THR A N 1
ATOM 1372 C CA . THR A 1 186 ? -8.638 -15.929 -10.222 1.00 87.81 186 THR A CA 1
ATOM 1373 C C . THR A 1 186 ? -9.357 -16.051 -8.879 1.00 87.81 186 THR A C 1
ATOM 1375 O O . THR A 1 186 ? -8.763 -16.362 -7.849 1.00 87.81 186 THR A O 1
ATOM 1378 N N . VAL A 1 187 ? -10.656 -15.755 -8.873 1.00 84.75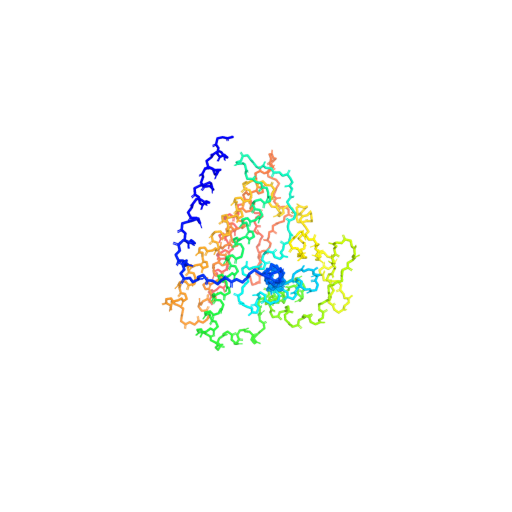 187 VAL A N 1
ATOM 1379 C CA . VAL A 1 187 ? -11.567 -15.996 -7.748 1.00 84.75 187 VAL A CA 1
ATOM 1380 C C . VAL A 1 187 ? -12.714 -16.842 -8.278 1.00 84.75 187 VAL A C 1
ATOM 1382 O O . VAL A 1 187 ? -13.395 -16.440 -9.222 1.00 84.75 187 VAL A O 1
ATOM 1385 N N . ASP A 1 188 ? -12.893 -18.037 -7.712 1.00 87.31 188 ASP A N 1
ATOM 1386 C CA . ASP A 1 188 ? -13.838 -19.056 -8.200 1.00 87.31 188 ASP A CA 1
ATOM 1387 C C . ASP A 1 188 ? -13.704 -19.335 -9.713 1.00 87.31 188 ASP A C 1
ATOM 1389 O O . ASP A 1 188 ? -14.692 -19.415 -10.447 1.00 87.31 188 ASP A O 1
ATOM 1393 N N . GLY A 1 189 ? -12.464 -19.408 -10.206 1.00 84.38 189 GLY A N 1
ATOM 1394 C CA . GLY A 1 189 ? -12.167 -19.641 -11.623 1.00 84.38 189 GLY A CA 1
ATOM 1395 C C . GLY A 1 189 ? -12.452 -18.454 -12.553 1.00 84.38 189 GLY A C 1
ATOM 1396 O O . GLY A 1 189 ? -12.306 -18.589 -13.766 1.00 84.38 189 GLY A O 1
ATOM 1397 N N . LYS A 1 190 ? -12.844 -17.284 -12.026 1.00 85.75 190 LYS A N 1
ATOM 1398 C CA . LYS A 1 190 ? -13.016 -16.046 -12.805 1.00 85.75 190 LYS A CA 1
ATOM 1399 C C . LYS A 1 190 ? -11.839 -15.105 -12.593 1.00 85.75 190 LYS A C 1
ATOM 1401 O O . LYS A 1 190 ? -11.392 -14.925 -11.466 1.00 85.75 190 LYS A O 1
ATOM 1406 N N . GLN A 1 191 ? -11.378 -14.458 -13.661 1.00 82.69 191 GLN A N 1
ATOM 1407 C CA . GLN A 1 191 ? -10.294 -13.480 -13.574 1.00 82.69 191 GLN A CA 1
ATOM 1408 C C . GLN A 1 191 ? -10.677 -12.284 -12.697 1.00 82.69 191 GLN A C 1
ATOM 1410 O O . GLN A 1 191 ? -11.761 -11.706 -12.833 1.00 82.69 191 GLN A O 1
ATOM 1415 N N . VAL A 1 192 ? -9.755 -11.882 -11.826 1.00 76.94 192 VAL A N 1
ATOM 1416 C CA . VAL A 1 192 ? -9.899 -10.678 -11.004 1.00 76.94 192 VAL A CA 1
ATOM 1417 C C . VAL A 1 192 ? -9.591 -9.446 -11.856 1.00 76.94 192 VAL A C 1
ATOM 1419 O O . VAL A 1 192 ? -8.632 -9.439 -12.625 1.00 76.94 192 VAL A O 1
ATOM 1422 N N . LEU A 1 193 ? -10.419 -8.400 -11.741 1.00 72.00 193 LEU A N 1
ATOM 1423 C CA . LEU A 1 193 ? -10.259 -7.130 -12.470 1.00 72.00 193 LEU A CA 1
ATOM 1424 C C . LEU A 1 193 ? -10.079 -7.305 -13.994 1.00 72.00 193 LEU A C 1
ATOM 1426 O O . LEU A 1 193 ? -9.258 -6.635 -14.617 1.00 72.00 193 LEU A O 1
ATOM 1430 N N . GLY A 1 194 ? -10.823 -8.234 -14.606 1.00 75.12 194 GLY A N 1
ATOM 1431 C CA . GLY A 1 194 ? -10.757 -8.466 -16.055 1.00 75.12 194 GLY A CA 1
ATOM 1432 C C . GLY A 1 194 ? -9.385 -8.937 -16.549 1.00 75.12 194 GLY A C 1
ATOM 1433 O O . GLY A 1 194 ? -9.031 -8.657 -17.689 1.00 75.12 194 GLY A O 1
ATOM 1434 N N . GLY A 1 195 ? -8.591 -9.570 -15.677 1.00 77.19 195 GLY A N 1
ATOM 1435 C CA . GLY A 1 195 ? -7.249 -10.061 -16.002 1.00 77.19 195 GLY A CA 1
ATOM 1436 C C . GLY A 1 195 ? -6.161 -8.986 -15.982 1.00 77.19 195 GLY A C 1
ATOM 1437 O O . GLY A 1 195 ? -5.024 -9.269 -16.336 1.00 77.19 195 GLY A O 1
ATOM 1438 N N . THR A 1 196 ? -6.485 -7.758 -15.564 1.00 76.06 196 THR A N 1
ATOM 1439 C CA . THR A 1 196 ? -5.503 -6.662 -15.472 1.00 76.06 196 THR A CA 1
ATOM 1440 C C . THR A 1 196 ? -4.627 -6.737 -14.226 1.00 76.06 196 THR A C 1
ATOM 1442 O O . THR A 1 196 ? -3.534 -6.174 -14.212 1.00 76.06 196 THR A O 1
ATOM 1445 N N . LEU A 1 197 ? -5.093 -7.426 -13.181 1.00 80.62 197 LEU A N 1
ATOM 1446 C CA . LEU A 1 197 ? -4.286 -7.705 -12.003 1.00 80.62 197 LEU A CA 1
ATOM 1447 C C . LEU A 1 197 ? -3.430 -8.942 -12.277 1.00 80.62 197 LEU A C 1
ATOM 1449 O O . LEU A 1 197 ? -3.966 -10.028 -12.503 1.00 80.62 197 LEU A O 1
ATOM 1453 N N . ALA A 1 198 ? -2.114 -8.777 -12.216 1.00 90.69 198 ALA A N 1
ATOM 1454 C CA . ALA A 1 198 ? -1.150 -9.849 -12.421 1.00 90.69 198 ALA A CA 1
ATOM 1455 C C . ALA A 1 198 ? -0.043 -9.779 -11.366 1.00 90.69 198 ALA A C 1
ATOM 1457 O O . ALA A 1 198 ? 0.151 -8.754 -10.706 1.00 90.69 198 ALA A O 1
ATOM 1458 N N . MET A 1 199 ? 0.691 -10.875 -11.209 1.00 94.81 199 MET A N 1
ATOM 1459 C CA . MET A 1 199 ? 1.973 -10.876 -10.516 1.00 94.81 199 MET A CA 1
ATOM 1460 C C . MET A 1 199 ? 3.105 -11.044 -11.512 1.00 94.81 199 MET A C 1
ATOM 1462 O O . MET A 1 199 ? 2.923 -11.618 -12.583 1.00 94.81 199 MET A O 1
ATOM 1466 N N . ARG A 1 200 ? 4.278 -10.560 -11.124 1.00 95.56 200 ARG A N 1
ATOM 1467 C CA . ARG A 1 200 ? 5.520 -10.715 -11.866 1.00 95.56 200 ARG A CA 1
ATOM 1468 C C . ARG A 1 200 ? 6.606 -11.222 -10.933 1.00 95.56 200 ARG A C 1
ATOM 1470 O O . ARG A 1 200 ? 6.699 -10.779 -9.783 1.00 95.56 200 ARG A O 1
ATOM 1477 N N . GLU A 1 201 ? 7.418 -12.138 -11.431 1.00 96.12 201 GLU A N 1
ATOM 1478 C CA . GLU A 1 201 ? 8.628 -12.584 -10.760 1.00 96.12 201 GLU A CA 1
ATOM 1479 C C . GLU A 1 201 ? 9.702 -11.488 -10.847 1.00 96.12 201 GLU A C 1
ATOM 1481 O O . GLU A 1 201 ? 9.993 -10.946 -11.918 1.00 96.12 201 GLU A O 1
ATOM 1486 N N . THR A 1 202 ? 10.285 -11.124 -9.705 1.00 95.19 202 THR A N 1
ATOM 1487 C CA . THR A 1 202 ? 11.403 -10.175 -9.620 1.00 95.19 202 THR A CA 1
ATOM 1488 C C . THR A 1 202 ? 12.577 -10.807 -8.874 1.00 95.19 202 THR A C 1
ATOM 1490 O O . THR A 1 202 ? 12.456 -11.887 -8.296 1.00 95.19 202 THR A O 1
ATOM 1493 N N . SER A 1 203 ? 13.726 -10.122 -8.828 1.00 93.94 203 SER A N 1
ATOM 1494 C CA . SER A 1 203 ? 14.882 -10.574 -8.037 1.00 93.94 203 SER A CA 1
ATOM 1495 C C . SER A 1 203 ? 14.584 -10.715 -6.540 1.00 93.94 203 SER A C 1
ATOM 1497 O O . SER A 1 203 ? 15.277 -11.455 -5.847 1.00 93.94 203 SER A O 1
ATOM 1499 N N . ASP A 1 204 ? 13.551 -10.027 -6.050 1.00 92.44 204 ASP A N 1
ATOM 1500 C CA . ASP A 1 204 ? 13.113 -10.060 -4.655 1.00 92.44 204 ASP A CA 1
ATOM 1501 C C . ASP A 1 204 ? 11.910 -11.006 -4.448 1.00 92.44 204 ASP A C 1
ATOM 1503 O O . ASP A 1 204 ? 11.222 -10.935 -3.422 1.00 92.44 204 ASP A O 1
ATOM 1507 N N . GLY A 1 205 ? 11.614 -11.860 -5.433 1.00 95.38 205 GLY A N 1
ATOM 1508 C CA . GLY A 1 205 ? 10.476 -12.777 -5.473 1.00 95.38 205 GLY A CA 1
ATOM 1509 C C . GLY A 1 205 ? 9.247 -12.197 -6.176 1.00 95.38 205 GLY A C 1
ATOM 1510 O O . GLY A 1 205 ? 9.294 -11.149 -6.812 1.00 95.38 205 GLY A O 1
ATOM 1511 N N . TRP A 1 206 ? 8.122 -12.888 -6.060 1.00 97.56 206 TRP A N 1
ATOM 1512 C CA . TRP A 1 206 ? 6.875 -12.540 -6.730 1.00 97.56 206 TRP A CA 1
ATOM 1513 C C . TRP A 1 206 ? 6.204 -11.305 -6.124 1.00 97.56 206 TRP A C 1
ATOM 1515 O O . TRP A 1 206 ? 6.045 -11.190 -4.904 1.00 97.56 206 TRP A O 1
ATOM 1525 N N . ARG A 1 207 ? 5.787 -10.376 -6.989 1.00 96.69 207 ARG A N 1
ATOM 1526 C CA . ARG A 1 207 ? 5.176 -9.087 -6.626 1.00 96.69 207 ARG A CA 1
ATOM 1527 C C . ARG A 1 207 ? 3.926 -8.830 -7.461 1.00 96.69 207 ARG A C 1
ATOM 1529 O O . ARG A 1 207 ? 3.854 -9.274 -8.601 1.00 96.69 207 ARG A O 1
ATOM 1536 N N . ILE A 1 208 ? 2.954 -8.101 -6.917 1.00 93.75 208 ILE A N 1
ATOM 1537 C CA . ILE A 1 208 ? 1.799 -7.611 -7.682 1.00 93.75 208 ILE A CA 1
ATOM 1538 C C . ILE A 1 208 ? 2.303 -6.572 -8.681 1.00 93.75 208 ILE A C 1
ATOM 1540 O O . ILE A 1 208 ? 2.840 -5.548 -8.266 1.00 93.75 208 ILE A O 1
ATOM 1544 N N . ALA A 1 209 ? 2.111 -6.810 -9.973 1.00 92.81 209 ALA A N 1
ATOM 1545 C CA . ALA A 1 209 ? 2.522 -5.888 -11.018 1.00 92.81 209 ALA A CA 1
ATOM 1546 C C . ALA A 1 209 ? 1.451 -4.812 -11.230 1.00 92.81 209 ALA A C 1
ATOM 1548 O O . ALA A 1 209 ? 0.287 -5.111 -11.506 1.00 92.81 209 ALA A O 1
ATOM 1549 N N . VAL A 1 210 ? 1.845 -3.546 -11.118 1.00 89.75 210 VAL A N 1
ATOM 1550 C CA . VAL A 1 210 ? 0.983 -2.418 -11.483 1.00 89.75 210 VAL A CA 1
ATOM 1551 C C . VAL A 1 210 ? 1.042 -2.232 -13.000 1.00 89.75 210 VAL A C 1
ATOM 1553 O O . VAL A 1 210 ? 2.143 -2.126 -13.543 1.00 89.75 210 VAL A O 1
ATOM 1556 N N . PRO A 1 211 ? -0.099 -2.127 -13.710 1.00 86.44 211 PRO A N 1
ATOM 1557 C CA . PRO A 1 211 ? -0.114 -1.915 -15.154 1.00 86.44 211 PRO A CA 1
ATOM 1558 C C . PRO A 1 211 ? 0.234 -0.454 -15.491 1.00 86.44 211 PRO A C 1
ATOM 1560 O O . PRO A 1 211 ? -0.608 0.315 -15.955 1.00 86.44 211 PRO A O 1
ATOM 1563 N N . VAL A 1 212 ? 1.485 -0.048 -15.249 1.00 87.12 212 VAL A N 1
ATOM 1564 C CA . VAL A 1 212 ? 1.957 1.343 -15.381 1.00 87.12 212 VAL A CA 1
ATOM 1565 C C . VAL A 1 212 ? 1.678 1.902 -16.772 1.00 87.12 212 VAL A C 1
ATOM 1567 O O . VAL A 1 212 ? 1.246 3.042 -16.885 1.00 87.12 212 VAL A O 1
ATOM 1570 N N . ASN A 1 213 ? 1.837 1.101 -17.829 1.00 83.75 213 ASN A N 1
ATOM 1571 C CA . ASN A 1 213 ? 1.562 1.539 -19.201 1.00 83.75 213 ASN A CA 1
ATOM 1572 C C . ASN A 1 213 ? 0.087 1.919 -19.416 1.00 83.75 213 ASN A C 1
ATOM 1574 O O . ASN A 1 213 ? -0.199 2.917 -20.077 1.00 83.75 213 ASN A O 1
ATOM 1578 N N . LEU A 1 214 ? -0.843 1.176 -18.807 1.00 82.00 214 LEU A N 1
ATOM 1579 C CA . LEU A 1 214 ? -2.272 1.490 -18.855 1.00 82.00 214 LEU A CA 1
ATOM 1580 C C . LEU A 1 214 ? -2.575 2.785 -18.087 1.00 82.00 214 LEU A C 1
ATOM 1582 O O . LEU A 1 214 ? -3.277 3.657 -18.592 1.00 82.00 214 LEU A O 1
ATOM 1586 N N . ILE A 1 215 ? -2.004 2.935 -16.887 1.00 82.62 215 ILE A N 1
ATOM 1587 C CA . ILE A 1 215 ? -2.202 4.125 -16.044 1.00 82.62 215 ILE A CA 1
ATOM 1588 C C . ILE A 1 215 ? -1.577 5.362 -16.703 1.00 82.62 215 ILE A C 1
ATOM 1590 O O . ILE A 1 215 ? -2.175 6.437 -16.708 1.00 82.62 215 ILE A O 1
ATOM 1594 N N . ARG A 1 216 ? -0.408 5.225 -17.327 1.00 83.38 216 ARG A N 1
ATOM 1595 C CA . ARG A 1 216 ? 0.248 6.315 -18.053 1.00 83.38 216 ARG A CA 1
ATOM 1596 C C . ARG A 1 216 ? -0.587 6.770 -19.249 1.00 83.38 216 ARG A C 1
ATOM 1598 O O . ARG A 1 216 ? -0.808 7.963 -19.403 1.00 83.38 216 ARG A O 1
ATOM 1605 N N . GLY A 1 217 ? -1.160 5.834 -20.012 1.00 80.75 217 GLY A N 1
ATOM 1606 C CA . GLY A 1 217 ? -2.070 6.155 -21.119 1.00 80.75 217 GLY A CA 1
ATOM 1607 C C . GLY A 1 217 ? -3.318 6.947 -20.702 1.00 80.75 217 GLY A C 1
ATOM 1608 O O . GLY A 1 217 ? -3.898 7.652 -21.523 1.00 80.75 217 GLY A O 1
ATOM 1609 N N . SER A 1 218 ? -3.708 6.878 -19.426 1.00 78.50 218 SER A N 1
ATOM 1610 C CA . SER A 1 218 ? -4.807 7.676 -18.865 1.00 78.50 218 SER A CA 1
ATOM 1611 C C . SER A 1 218 ? -4.402 9.078 -18.375 1.00 78.50 218 SER A C 1
ATOM 1613 O O . SER A 1 218 ? -5.273 9.873 -18.026 1.00 78.50 218 SER A O 1
ATOM 1615 N N . GLY A 1 219 ? -3.102 9.401 -18.351 1.00 78.69 219 GLY A N 1
ATOM 1616 C CA . GLY A 1 219 ? -2.576 10.688 -17.879 1.00 78.69 219 GLY A CA 1
ATOM 1617 C C . GLY A 1 219 ? -2.558 10.862 -16.354 1.00 78.69 219 GLY A C 1
ATOM 1618 O O . GLY A 1 219 ? -2.396 11.981 -15.876 1.00 78.69 219 GLY A O 1
ATOM 1619 N N . TYR A 1 220 ? -2.749 9.784 -15.582 1.00 78.44 220 TYR A N 1
ATOM 1620 C CA . TYR A 1 220 ? -2.718 9.821 -14.109 1.00 78.44 220 TYR A CA 1
ATOM 1621 C C . TYR A 1 220 ? -1.362 9.443 -13.503 1.00 78.44 220 TYR A C 1
ATOM 1623 O O . TYR A 1 220 ? -1.132 9.692 -12.320 1.00 78.44 220 TYR A O 1
ATOM 1631 N N . PHE A 1 221 ? -0.474 8.812 -14.273 1.00 87.75 221 PHE A N 1
ATOM 1632 C CA . PHE A 1 221 ? 0.851 8.438 -13.785 1.00 87.75 221 PHE A CA 1
ATOM 1633 C C . PHE A 1 221 ? 1.805 9.641 -13.878 1.00 87.75 221 PHE A C 1
ATOM 1635 O O . PHE A 1 221 ? 1.862 10.237 -14.951 1.00 87.75 221 PHE A O 1
ATOM 1642 N N . PRO A 1 222 ? 2.567 9.991 -12.822 1.00 90.25 222 PRO A N 1
ATOM 1643 C CA . PRO A 1 222 ? 3.535 11.083 -12.898 1.00 90.25 222 PRO A CA 1
ATOM 1644 C C . PRO A 1 222 ? 4.608 10.804 -13.957 1.00 90.25 222 PRO A C 1
ATOM 1646 O O . PRO A 1 222 ? 5.250 9.751 -13.938 1.00 90.25 222 PRO A O 1
ATOM 1649 N N . GLU A 1 223 ? 4.829 11.746 -14.868 1.00 89.69 223 GLU A N 1
ATOM 1650 C CA . GLU A 1 223 ? 5.812 11.622 -15.943 1.00 89.69 223 GLU A CA 1
ATOM 1651 C C . GLU A 1 223 ? 7.043 12.505 -15.726 1.00 89.69 223 GLU A C 1
ATOM 1653 O O . GLU A 1 223 ? 8.130 12.168 -16.210 1.00 89.69 223 GLU A O 1
ATOM 1658 N N . THR A 1 224 ? 6.883 13.607 -14.990 1.00 91.69 224 THR A N 1
ATOM 1659 C CA . THR A 1 224 ? 7.916 14.623 -14.748 1.00 91.69 224 THR A CA 1
ATOM 1660 C C . THR A 1 224 ? 8.362 14.684 -13.289 1.00 91.69 224 THR A C 1
ATOM 1662 O O . THR A 1 224 ? 7.696 14.198 -12.370 1.00 91.69 224 THR A O 1
ATOM 1665 N N . ARG A 1 225 ? 9.514 15.321 -13.051 1.00 91.06 225 ARG A N 1
ATOM 1666 C CA . ARG A 1 225 ? 10.081 15.474 -11.706 1.00 91.06 225 ARG A CA 1
ATOM 1667 C C . ARG A 1 225 ? 9.171 16.286 -10.788 1.00 91.06 225 ARG A C 1
ATOM 1669 O O . ARG A 1 225 ? 9.080 15.999 -9.591 1.00 91.06 225 ARG A O 1
ATOM 1676 N N . GLU A 1 226 ? 8.537 17.302 -11.353 1.00 88.38 226 GLU A N 1
ATOM 1677 C CA . GLU A 1 226 ? 7.613 18.209 -10.694 1.00 88.38 226 GLU A CA 1
ATOM 1678 C C . GLU A 1 226 ? 6.331 17.476 -10.293 1.00 88.38 226 GLU A C 1
ATOM 1680 O O . GLU A 1 226 ? 5.882 17.627 -9.160 1.00 88.38 226 GLU A O 1
ATOM 1685 N N . GLU A 1 227 ? 5.787 16.618 -11.158 1.00 88.44 227 GLU A N 1
ATOM 1686 C CA . GLU A 1 227 ? 4.613 15.790 -10.841 1.00 88.44 227 GLU A CA 1
ATOM 1687 C C . GLU A 1 227 ? 4.909 14.779 -9.726 1.00 88.44 227 GLU A C 1
ATOM 1689 O O . GLU A 1 227 ? 4.119 14.636 -8.791 1.00 88.44 227 GLU A O 1
ATOM 1694 N N . TRP A 1 228 ? 6.082 14.134 -9.752 1.00 90.81 228 TRP A N 1
ATOM 1695 C CA . TRP A 1 228 ? 6.531 13.287 -8.641 1.00 90.81 228 TRP A CA 1
ATOM 1696 C C . TRP A 1 228 ? 6.694 14.084 -7.337 1.00 90.81 228 TRP A C 1
ATOM 1698 O O . TRP A 1 228 ? 6.338 13.592 -6.265 1.00 90.81 228 TRP A O 1
ATOM 1708 N N . ALA A 1 229 ? 7.191 15.327 -7.407 1.00 87.00 229 ALA A N 1
ATOM 1709 C CA . ALA A 1 229 ? 7.289 16.202 -6.238 1.00 87.00 229 ALA A CA 1
ATOM 1710 C C . ALA A 1 229 ? 5.904 16.530 -5.673 1.00 87.00 229 ALA A C 1
ATOM 1712 O O . ALA A 1 229 ? 5.700 16.466 -4.463 1.00 87.00 229 ALA A O 1
ATOM 1713 N N . VAL A 1 230 ? 4.950 16.853 -6.545 1.00 87.12 230 VAL A N 1
ATOM 1714 C CA . VAL A 1 230 ? 3.563 17.134 -6.173 1.00 87.12 230 VAL A CA 1
ATOM 1715 C C . VAL A 1 230 ? 2.938 15.942 -5.452 1.00 87.12 230 VAL A C 1
ATOM 1717 O O . VAL A 1 230 ? 2.382 16.119 -4.367 1.00 87.12 230 VAL A O 1
ATOM 1720 N N . LEU A 1 231 ? 3.089 14.730 -5.995 1.00 87.62 231 LEU A N 1
ATOM 1721 C CA . LEU A 1 231 ? 2.611 13.512 -5.343 1.00 87.62 231 LEU A CA 1
ATOM 1722 C C . LEU A 1 231 ? 3.230 13.348 -3.948 1.00 87.62 231 LEU A C 1
ATOM 1724 O O . LEU A 1 231 ? 2.512 13.118 -2.975 1.00 87.62 231 LEU A O 1
ATOM 1728 N N . ALA A 1 232 ? 4.546 13.534 -3.824 1.00 87.00 232 ALA A N 1
ATOM 1729 C CA . ALA A 1 232 ? 5.228 13.461 -2.536 1.00 87.00 232 ALA A CA 1
ATOM 1730 C C . ALA A 1 232 ? 4.698 14.506 -1.533 1.00 87.00 232 ALA A C 1
ATOM 1732 O O . ALA A 1 232 ? 4.444 14.171 -0.374 1.00 87.00 232 ALA A O 1
ATOM 1733 N N . TYR A 1 233 ? 4.462 15.751 -1.965 1.00 86.00 233 TYR A N 1
ATOM 1734 C CA . TYR A 1 233 ? 3.868 16.792 -1.120 1.00 86.00 233 TYR A CA 1
ATOM 1735 C C . TYR A 1 233 ? 2.446 16.444 -0.672 1.00 86.00 233 TYR A C 1
ATOM 1737 O O . TYR A 1 233 ? 2.115 16.646 0.497 1.00 86.00 233 TYR A O 1
ATOM 1745 N N . MET A 1 234 ? 1.620 15.879 -1.559 1.00 85.75 234 MET A N 1
ATOM 1746 C CA . MET A 1 234 ? 0.279 15.404 -1.204 1.00 85.75 234 MET A CA 1
ATOM 1747 C C . MET A 1 234 ? 0.351 14.321 -0.123 1.00 85.75 234 MET A C 1
ATOM 1749 O O . MET A 1 234 ? -0.393 14.378 0.853 1.00 85.75 234 MET A O 1
ATOM 1753 N N . MET A 1 235 ? 1.277 13.369 -0.249 1.00 86.81 235 MET A N 1
ATOM 1754 C CA . MET A 1 235 ? 1.462 12.310 0.748 1.00 86.81 235 MET A CA 1
ATOM 1755 C C . MET A 1 235 ? 1.927 12.855 2.103 1.00 86.81 235 MET A C 1
ATOM 1757 O O . MET A 1 235 ? 1.426 12.419 3.135 1.00 86.81 235 MET A O 1
ATOM 1761 N N . ILE A 1 236 ? 2.838 13.834 2.115 1.00 87.75 236 ILE A N 1
ATOM 1762 C CA . ILE A 1 236 ? 3.277 14.511 3.346 1.00 87.75 236 ILE A CA 1
ATOM 1763 C C . ILE A 1 236 ? 2.111 15.250 4.011 1.00 87.75 236 ILE A C 1
ATOM 1765 O O . ILE A 1 236 ? 1.948 15.176 5.226 1.00 87.75 236 ILE A O 1
ATOM 1769 N N . ALA A 1 237 ? 1.276 15.942 3.233 1.00 86.56 237 ALA A N 1
ATOM 1770 C CA . ALA A 1 237 ? 0.106 16.626 3.773 1.00 86.56 237 ALA A CA 1
ATOM 1771 C C . ALA A 1 237 ? -0.867 15.642 4.443 1.00 86.56 237 ALA A C 1
ATOM 1773 O O . ALA A 1 237 ? -1.344 15.909 5.546 1.00 86.56 237 ALA A O 1
ATOM 1774 N N . VAL A 1 238 ? -1.115 14.486 3.815 1.00 85.00 238 VAL A N 1
ATOM 1775 C CA . VAL A 1 238 ? -1.960 13.434 4.400 1.00 85.00 238 VAL A CA 1
ATOM 1776 C C . VAL A 1 238 ? -1.320 12.845 5.656 1.00 85.00 238 VAL A C 1
ATOM 1778 O O . VAL A 1 238 ? -2.012 12.683 6.653 1.00 85.00 238 VAL A O 1
ATOM 1781 N N . GLU A 1 239 ? -0.019 12.556 5.651 1.00 88.00 239 GLU A N 1
ATOM 1782 C CA . GLU A 1 239 ? 0.683 12.057 6.841 1.00 88.00 239 GLU A CA 1
ATOM 1783 C C . GLU A 1 239 ? 0.586 13.036 8.018 1.00 88.00 239 GLU A C 1
ATOM 1785 O O . GLU A 1 239 ? 0.241 12.625 9.123 1.00 88.00 239 GLU A O 1
ATOM 1790 N N . ASN A 1 240 ? 0.836 14.328 7.793 1.00 90.00 240 ASN A N 1
ATOM 1791 C CA . ASN A 1 240 ? 0.719 15.342 8.843 1.00 90.00 240 ASN A CA 1
ATOM 1792 C C . ASN A 1 240 ? -0.701 15.384 9.412 1.00 90.00 240 ASN A C 1
ATOM 1794 O O . ASN A 1 240 ? -0.889 15.401 10.626 1.00 90.00 240 ASN A O 1
ATOM 1798 N N . ALA A 1 241 ? -1.707 15.332 8.539 1.00 88.06 241 ALA A N 1
ATOM 1799 C CA . ALA A 1 241 ? -3.095 15.317 8.965 1.00 88.06 241 ALA A CA 1
ATOM 1800 C C . ALA A 1 241 ? -3.428 14.041 9.767 1.00 88.06 241 ALA A C 1
ATOM 1802 O O . ALA A 1 241 ? -4.082 14.116 10.807 1.00 88.06 241 ALA A O 1
ATOM 1803 N N . LEU A 1 242 ? -2.922 12.876 9.351 1.00 88.00 242 LEU A N 1
ATOM 1804 C CA . LEU A 1 242 ? -3.056 11.623 10.100 1.00 88.00 242 LEU A CA 1
ATOM 1805 C C . LEU A 1 242 ? -2.352 11.679 11.461 1.00 88.00 242 LEU A C 1
ATOM 1807 O O . LEU A 1 242 ? -2.893 11.163 12.438 1.00 88.00 242 LEU A O 1
ATOM 1811 N N . ALA A 1 243 ? -1.184 12.319 11.546 1.00 91.94 243 ALA A N 1
ATOM 1812 C CA . ALA A 1 243 ? -0.460 12.523 12.798 1.00 91.94 243 ALA A CA 1
ATOM 1813 C C . ALA A 1 243 ? -1.232 13.426 13.760 1.00 91.94 243 ALA A C 1
ATOM 1815 O O . ALA A 1 243 ? -1.366 13.090 14.939 1.00 91.94 243 ALA A O 1
ATOM 1816 N N . ASP A 1 244 ? -1.814 14.512 13.252 1.00 92.19 244 ASP A N 1
ATOM 1817 C CA . ASP A 1 244 ? -2.701 15.363 14.036 1.00 92.19 244 ASP A CA 1
ATOM 1818 C C . ASP A 1 244 ? -3.910 14.567 14.528 1.00 92.19 244 ASP A C 1
ATOM 1820 O O . ASP A 1 244 ? -4.193 14.567 15.723 1.00 92.19 244 ASP A O 1
ATOM 1824 N N . PHE A 1 245 ? -4.586 13.822 13.649 1.00 90.69 245 PHE A N 1
ATOM 1825 C CA . PHE A 1 245 ? -5.729 12.992 14.034 1.00 90.69 245 PHE A CA 1
ATOM 1826 C C . PHE A 1 245 ? -5.377 11.964 15.113 1.00 90.69 245 PHE A C 1
ATOM 1828 O O . PHE A 1 245 ? -6.117 11.804 16.085 1.00 90.69 245 PHE A O 1
ATOM 1835 N N . GLU A 1 246 ? -4.246 11.275 14.957 1.00 92.19 246 GLU A N 1
ATOM 1836 C CA . GLU A 1 246 ? -3.741 10.311 15.932 1.00 92.19 246 GLU A CA 1
ATOM 1837 C C . GLU A 1 246 ? -3.500 10.983 17.293 1.00 92.19 246 GLU A C 1
ATOM 1839 O O . GLU A 1 246 ? -3.933 10.463 18.321 1.00 92.19 246 GLU A O 1
ATOM 1844 N N . ASN A 1 247 ? -2.905 12.177 17.305 1.00 95.06 247 ASN A N 1
ATOM 1845 C CA . ASN A 1 247 ? -2.695 12.955 18.523 1.00 95.06 247 ASN A CA 1
ATOM 1846 C C . ASN A 1 247 ? -4.018 13.431 19.158 1.00 95.06 247 ASN A C 1
ATOM 1848 O O . ASN A 1 247 ? -4.190 13.375 20.377 1.00 95.06 247 ASN A O 1
ATOM 1852 N N . GLU A 1 248 ? -4.997 13.871 18.363 1.00 93.75 248 GLU A N 1
ATOM 1853 C CA . GLU A 1 248 ? -6.338 14.238 18.852 1.00 93.75 248 GLU A CA 1
ATOM 1854 C C . GLU A 1 248 ? -7.070 13.044 19.475 1.00 93.75 248 GLU A C 1
ATOM 1856 O O . GLU A 1 248 ? -7.764 13.179 20.491 1.00 93.75 248 GLU A O 1
ATOM 1861 N N . LEU A 1 249 ? -6.875 11.860 18.895 1.00 91.81 249 LEU A N 1
ATOM 1862 C CA . LEU A 1 249 ? -7.392 10.611 19.426 1.00 91.81 249 LEU A CA 1
ATOM 1863 C C . LEU A 1 249 ? -6.718 10.247 20.755 1.00 91.81 249 LEU A C 1
ATOM 1865 O O . LEU A 1 249 ? -7.427 9.941 21.721 1.00 91.81 249 LEU A O 1
ATOM 1869 N N . ASP A 1 250 ? -5.389 10.324 20.829 1.00 93.94 250 ASP A N 1
ATOM 1870 C CA . ASP A 1 250 ? -4.599 9.992 22.023 1.00 93.94 250 ASP A CA 1
ATOM 1871 C C . ASP A 1 250 ? -4.905 10.938 23.191 1.00 93.94 250 ASP A C 1
ATOM 1873 O O . ASP A 1 250 ? -5.106 10.498 24.322 1.00 93.94 250 ASP A O 1
ATOM 1877 N N . THR A 1 251 ? -5.050 12.233 22.906 1.00 95.75 251 THR A N 1
ATOM 1878 C CA . THR A 1 251 ? -5.376 13.270 23.902 1.00 95.75 251 THR A CA 1
ATOM 1879 C C . THR A 1 251 ? -6.847 13.281 24.327 1.00 95.75 251 THR A C 1
ATOM 1881 O O . THR A 1 251 ? -7.231 14.039 25.215 1.00 95.75 251 THR A O 1
ATOM 1884 N N . GLY A 1 252 ? -7.693 12.434 23.731 1.00 93.50 252 GLY A N 1
ATOM 1885 C CA . GLY A 1 252 ? -9.094 12.310 24.133 1.00 93.50 252 GLY A CA 1
ATOM 1886 C C . GLY A 1 252 ? -10.002 13.442 23.680 1.00 93.50 252 GLY A C 1
ATOM 1887 O O . GLY A 1 252 ? -11.055 13.632 24.283 1.00 93.50 252 GLY A O 1
ATOM 1888 N N . LYS A 1 253 ? -9.655 14.151 22.599 1.00 93.44 253 LYS A N 1
ATOM 1889 C CA . LYS A 1 253 ? -10.509 15.223 22.067 1.00 93.44 253 LYS A CA 1
ATOM 1890 C C . LYS A 1 253 ? -11.877 14.725 21.585 1.00 93.44 253 LYS A C 1
ATOM 1892 O O . LYS A 1 253 ? -12.853 15.471 21.640 1.00 93.44 253 LYS A O 1
ATOM 1897 N N . PHE A 1 254 ? -11.972 13.478 21.118 1.00 91.62 254 PHE A N 1
ATOM 1898 C CA . PHE A 1 254 ? -13.227 12.913 20.618 1.00 91.62 254 PHE A CA 1
ATOM 1899 C C . PHE A 1 254 ? -14.053 12.277 21.740 1.00 91.62 254 PHE A C 1
ATOM 1901 O O . PHE A 1 254 ? -13.609 11.356 22.427 1.00 91.62 254 PHE A O 1
ATOM 1908 N N . LYS A 1 255 ? -15.301 12.731 21.889 1.00 89.38 255 LYS A N 1
ATOM 1909 C CA . LYS A 1 255 ? -16.244 12.182 22.878 1.00 89.38 255 LYS A CA 1
ATOM 1910 C C . LYS A 1 255 ? -16.759 10.788 22.504 1.00 89.38 255 LYS A C 1
ATOM 1912 O O . LYS A 1 255 ? -17.106 10.016 23.388 1.00 89.38 255 LYS A O 1
ATOM 1917 N N . ASN A 1 256 ? -16.835 10.481 21.211 1.00 85.12 256 ASN A N 1
ATOM 1918 C CA . ASN A 1 256 ? -17.347 9.223 20.665 1.00 85.12 256 ASN A CA 1
ATOM 1919 C C . ASN A 1 256 ? -16.781 8.977 19.255 1.00 85.12 256 ASN A C 1
ATOM 1921 O O . ASN A 1 256 ? -16.146 9.868 18.678 1.00 85.12 256 ASN A O 1
ATOM 1925 N N . LEU A 1 257 ? -17.036 7.787 18.698 1.00 79.19 257 LEU A N 1
ATOM 1926 C CA . LEU A 1 257 ? -16.572 7.432 17.355 1.00 79.19 257 LEU A CA 1
ATOM 1927 C C . LEU A 1 257 ? -17.130 8.373 16.280 1.00 79.19 257 LEU A C 1
ATOM 1929 O O . LEU A 1 257 ? -16.392 8.746 15.380 1.00 79.19 257 LEU A O 1
ATOM 1933 N N . SER A 1 258 ? -18.387 8.814 16.395 1.00 75.94 258 SER A N 1
ATOM 1934 C CA . SER A 1 258 ? -19.014 9.707 15.409 1.00 75.94 258 SER A CA 1
ATOM 1935 C C . SER A 1 258 ? -18.242 11.018 15.238 1.00 75.94 258 SER A C 1
ATOM 1937 O O . SER A 1 258 ? -17.996 11.434 14.111 1.00 75.94 258 SER A O 1
ATOM 1939 N N . ALA A 1 259 ? -17.813 11.646 16.337 1.00 80.69 259 ALA A N 1
ATOM 1940 C CA . ALA A 1 259 ? -17.021 12.876 16.291 1.00 80.69 259 ALA A CA 1
ATOM 1941 C C . ALA A 1 259 ? -15.632 12.650 15.667 1.00 80.69 259 ALA A C 1
ATOM 1943 O O . ALA A 1 259 ? -15.132 13.505 14.932 1.00 80.69 259 ALA A O 1
ATOM 1944 N N . ALA A 1 260 ? -15.018 11.492 15.933 1.00 79.81 260 ALA A N 1
ATOM 1945 C CA . ALA A 1 260 ? -13.760 11.098 15.303 1.00 79.81 260 ALA A CA 1
ATOM 1946 C C . ALA A 1 260 ? -13.945 10.857 13.791 1.00 79.81 260 ALA A C 1
ATOM 1948 O O . ALA A 1 260 ? -13.183 11.383 12.983 1.00 79.81 260 ALA A O 1
ATOM 1949 N N . SER A 1 261 ? -14.995 10.135 13.391 1.00 72.44 261 SER A N 1
ATOM 1950 C CA . SER A 1 261 ? -15.344 9.883 11.989 1.00 72.44 261 SER A CA 1
ATOM 1951 C C . SER A 1 261 ? -15.662 11.168 11.227 1.00 72.44 261 SER A C 1
ATOM 1953 O O . SER A 1 261 ? -15.224 11.322 10.093 1.00 72.44 261 SER A O 1
ATOM 1955 N N . GLU A 1 262 ? -16.366 12.119 11.839 1.00 77.62 262 GLU A N 1
ATOM 1956 C CA . GLU A 1 262 ? -16.657 13.423 11.236 1.00 77.62 262 GLU A CA 1
ATOM 1957 C C . GLU A 1 262 ? -15.374 14.240 11.010 1.00 77.62 262 GLU A C 1
ATOM 1959 O O . GLU A 1 262 ? -15.174 14.822 9.942 1.00 77.62 262 GLU A O 1
ATOM 1964 N N . ARG A 1 263 ? -14.455 14.237 11.986 1.00 85.31 263 ARG A N 1
ATOM 1965 C CA . ARG A 1 263 ? -13.145 14.892 11.860 1.00 85.31 263 ARG A CA 1
ATOM 1966 C C . ARG A 1 263 ? -12.286 14.264 10.760 1.00 85.31 263 ARG A C 1
ATOM 1968 O O . ARG A 1 263 ? -11.652 15.008 10.008 1.00 85.31 263 ARG A O 1
ATOM 1975 N N . ALA A 1 264 ? -12.274 12.935 10.667 1.00 73.94 264 ALA A N 1
ATOM 1976 C CA . ALA A 1 264 ? -11.590 12.204 9.603 1.00 73.94 264 ALA A CA 1
ATOM 1977 C C . ALA A 1 264 ? -12.235 12.471 8.231 1.00 73.94 264 ALA A C 1
ATOM 1979 O O . ALA A 1 264 ? -11.534 12.722 7.256 1.00 73.94 264 ALA A O 1
ATOM 1980 N N . GLY A 1 265 ? -13.569 12.506 8.161 1.00 66.44 265 GLY A N 1
ATOM 1981 C CA . GLY A 1 265 ? -14.313 12.841 6.947 1.00 66.44 265 GLY A CA 1
ATOM 1982 C C . GLY A 1 265 ? -13.989 14.243 6.430 1.00 66.44 265 GLY A C 1
ATOM 1983 O O . GLY A 1 265 ? -13.701 14.399 5.246 1.00 66.44 265 GLY A O 1
ATOM 1984 N N . ARG A 1 266 ? -13.941 15.250 7.317 1.00 75.94 266 ARG A N 1
ATOM 1985 C CA . ARG A 1 266 ? -13.498 16.609 6.954 1.00 75.94 266 ARG A CA 1
ATOM 1986 C C . ARG A 1 266 ? -12.082 16.626 6.391 1.00 75.94 266 ARG A C 1
ATOM 1988 O O . ARG A 1 266 ? -11.853 17.247 5.365 1.00 75.94 266 ARG A O 1
ATOM 1995 N N . MET A 1 267 ? -11.159 15.902 7.016 1.00 73.31 267 MET A N 1
ATOM 1996 C CA . MET A 1 267 ? -9.770 15.814 6.561 1.00 73.31 267 MET A CA 1
ATOM 1997 C C . MET A 1 267 ? -9.647 15.220 5.156 1.00 73.31 267 MET A C 1
ATOM 1999 O O . MET A 1 267 ? -8.919 15.753 4.322 1.00 73.31 267 MET A O 1
ATOM 2003 N N . ILE A 1 268 ? -10.373 14.132 4.881 1.00 65.19 268 ILE A N 1
ATOM 2004 C CA . ILE A 1 268 ? -10.395 13.508 3.552 1.00 65.19 268 ILE A CA 1
ATOM 2005 C C . ILE A 1 268 ? -11.020 14.462 2.532 1.00 65.19 268 ILE A C 1
ATOM 2007 O O . ILE A 1 268 ? -10.476 14.617 1.442 1.00 65.19 268 ILE A O 1
ATOM 2011 N N . ALA A 1 269 ? -12.123 15.130 2.879 1.00 52.44 269 ALA A N 1
ATOM 2012 C CA . ALA A 1 269 ? -12.775 16.095 1.997 1.00 52.44 269 ALA A CA 1
ATOM 2013 C C . ALA A 1 269 ? -11.860 17.291 1.673 1.00 52.44 269 ALA A C 1
ATOM 2015 O O . ALA A 1 269 ? -11.697 17.638 0.506 1.00 52.44 269 ALA A O 1
ATOM 2016 N N . GLU A 1 270 ? -11.210 17.880 2.680 1.00 67.69 270 GLU A N 1
ATOM 2017 C CA . GLU A 1 270 ? -10.230 18.963 2.520 1.00 67.69 270 GLU A CA 1
ATOM 2018 C C . GLU A 1 270 ? -9.040 18.522 1.651 1.00 67.69 270 GLU A C 1
ATOM 2020 O O . GLU A 1 270 ? -8.615 19.257 0.757 1.00 67.69 270 GLU A O 1
ATOM 2025 N N . SER A 1 271 ? -8.544 17.295 1.857 1.00 60.41 271 SER A N 1
ATOM 2026 C CA . SER A 1 271 ? -7.479 16.713 1.036 1.00 60.41 271 SER A CA 1
ATOM 2027 C C . SER A 1 271 ? -7.924 16.541 -0.416 1.00 60.41 271 SER A C 1
ATOM 2029 O O . SER A 1 271 ? -7.256 17.050 -1.309 1.00 60.41 271 SER A O 1
ATOM 2031 N N . ALA A 1 272 ? -9.076 15.917 -0.671 1.00 53.62 272 ALA A N 1
ATOM 2032 C CA . ALA A 1 272 ? -9.593 15.693 -2.021 1.00 53.62 272 ALA A CA 1
ATOM 2033 C C . ALA A 1 272 ? -9.791 17.006 -2.800 1.00 53.62 272 ALA A C 1
ATOM 2035 O O . ALA A 1 272 ? -9.481 17.079 -3.990 1.00 53.62 272 ALA A O 1
ATOM 2036 N N . VAL A 1 273 ? -10.238 18.070 -2.125 1.00 47.84 273 VAL A N 1
ATOM 2037 C CA . VAL A 1 273 ? -10.344 19.412 -2.712 1.00 47.84 273 VAL A CA 1
ATOM 2038 C C . VAL A 1 273 ? -8.968 19.953 -3.112 1.00 47.84 273 VAL A C 1
ATOM 2040 O O . VAL A 1 273 ? -8.793 20.402 -4.245 1.00 47.84 273 VAL A O 1
ATOM 2043 N N . ALA A 1 274 ? -7.970 19.867 -2.228 1.00 48.06 274 ALA A N 1
ATOM 2044 C CA . ALA A 1 274 ? -6.606 20.293 -2.540 1.00 48.06 274 ALA A CA 1
ATOM 2045 C C . ALA A 1 274 ? -5.999 19.480 -3.698 1.00 48.06 274 ALA A C 1
ATOM 2047 O O . ALA A 1 274 ? -5.387 20.054 -4.598 1.00 48.06 274 ALA A O 1
ATOM 2048 N N . GLN A 1 275 ? -6.222 18.162 -3.718 1.00 45.00 275 GLN A N 1
ATOM 2049 C CA . GLN A 1 275 ? -5.795 17.276 -4.803 1.00 45.00 275 GLN A CA 1
ATOM 2050 C C . GLN A 1 275 ? -6.442 17.674 -6.140 1.00 45.00 275 GLN A C 1
ATOM 2052 O O . GLN A 1 275 ? -5.751 17.739 -7.155 1.00 45.00 275 GLN A O 1
ATOM 2057 N N . GLY A 1 276 ? -7.737 18.013 -6.138 1.00 39.62 276 GLY A N 1
ATOM 2058 C CA . GLY A 1 276 ? -8.453 18.500 -7.320 1.00 39.62 276 GLY A CA 1
ATOM 2059 C C . GLY A 1 276 ? -7.908 19.826 -7.859 1.00 39.62 276 GLY A C 1
ATOM 2060 O O . GLY A 1 276 ? -7.723 19.968 -9.067 1.00 39.62 276 GLY A O 1
ATOM 2061 N N . ILE A 1 277 ? -7.582 20.775 -6.974 1.00 47.94 277 ILE A N 1
ATOM 2062 C CA . ILE A 1 277 ? -6.978 22.066 -7.350 1.00 47.94 277 ILE A CA 1
ATOM 2063 C C . ILE A 1 277 ? -5.584 21.857 -7.952 1.00 47.94 277 ILE A C 1
ATOM 2065 O O . ILE A 1 277 ? -5.290 22.368 -9.032 1.00 47.94 277 ILE A O 1
ATOM 2069 N N . ILE A 1 278 ? -4.734 21.080 -7.279 1.00 46.19 278 ILE A N 1
ATOM 2070 C CA . ILE A 1 278 ? -3.370 20.779 -7.726 1.00 46.19 278 ILE A CA 1
ATOM 2071 C C . ILE A 1 278 ? -3.394 20.089 -9.096 1.00 46.19 278 ILE A C 1
ATOM 2073 O O . ILE A 1 278 ? -2.649 20.471 -9.997 1.00 46.19 278 ILE A O 1
ATOM 2077 N N . PHE A 1 279 ? -4.286 19.117 -9.285 1.00 51.50 279 PHE A N 1
ATOM 2078 C CA . PHE A 1 279 ? -4.444 18.420 -10.557 1.00 51.50 279 PHE A CA 1
ATOM 2079 C C . PHE A 1 279 ? -4.899 19.355 -11.685 1.00 51.50 279 PHE A C 1
ATOM 2081 O O . PHE A 1 279 ? -4.329 19.332 -12.778 1.00 51.50 279 PHE A O 1
ATOM 2088 N N . ALA A 1 280 ? -5.874 20.229 -11.417 1.00 48.53 280 ALA A N 1
ATOM 2089 C CA . ALA A 1 280 ? -6.315 21.237 -12.379 1.00 48.53 280 ALA A CA 1
ATOM 2090 C C . ALA A 1 280 ? -5.171 22.188 -12.785 1.00 48.53 280 ALA A C 1
ATOM 2092 O O . ALA A 1 280 ? -5.029 22.516 -13.964 1.00 48.53 280 ALA A O 1
ATOM 2093 N N . MET A 1 281 ? -4.313 22.571 -11.834 1.00 44.41 281 MET A N 1
ATOM 2094 C CA . MET A 1 281 ? -3.138 23.411 -12.088 1.00 44.41 281 MET A CA 1
ATOM 2095 C C . MET A 1 281 ? -2.045 22.693 -12.896 1.00 44.41 281 MET A C 1
ATOM 2097 O O . MET A 1 281 ? -1.380 23.332 -13.712 1.00 44.41 281 MET A O 1
ATOM 2101 N N . MET A 1 282 ? -1.858 21.381 -12.709 1.00 50.50 282 MET A N 1
ATOM 2102 C CA . MET A 1 282 ? -0.903 20.592 -13.500 1.00 50.50 282 MET A CA 1
ATOM 2103 C C . MET A 1 282 ? -1.365 20.438 -14.952 1.00 50.50 282 MET A C 1
ATOM 2105 O O . MET A 1 282 ? -0.580 20.694 -15.865 1.00 50.50 282 MET A O 1
ATOM 2109 N N . LYS A 1 283 ? -2.652 20.135 -15.190 1.00 54.19 283 LYS A N 1
ATOM 2110 C CA . LYS A 1 283 ? -3.191 20.048 -16.561 1.00 54.19 283 LYS A CA 1
ATOM 2111 C C . LYS A 1 283 ? -3.136 21.378 -17.314 1.00 54.19 283 LYS A C 1
ATOM 2113 O O . LYS A 1 283 ? -2.974 21.374 -18.528 1.00 54.19 283 LYS A O 1
ATOM 2118 N N . GLN A 1 284 ? -3.215 22.514 -16.621 1.00 46.84 284 GLN A N 1
ATOM 2119 C CA . GLN A 1 284 ? -3.112 23.832 -17.257 1.00 46.84 284 GLN A CA 1
ATOM 2120 C C . GLN A 1 284 ? -1.725 24.156 -17.836 1.00 46.84 284 GLN A C 1
ATOM 2122 O O . GLN A 1 284 ? -1.629 25.042 -18.681 1.00 46.84 284 GLN A O 1
ATOM 2127 N N . LYS A 1 285 ? -0.648 23.480 -17.413 1.00 43.72 285 LYS A N 1
ATOM 2128 C CA . LYS A 1 285 ? 0.722 23.802 -17.856 1.00 43.72 285 LYS A CA 1
ATOM 2129 C C . LYS A 1 285 ? 1.180 23.088 -19.136 1.00 43.72 285 LYS A C 1
ATOM 2131 O O . LYS A 1 285 ? 2.250 23.427 -19.634 1.00 43.72 285 LYS A O 1
ATOM 2136 N N . GLY A 1 286 ? 0.397 22.147 -19.671 1.00 43.91 286 GLY A N 1
ATOM 2137 C CA . GLY A 1 286 ? 0.754 21.367 -20.868 1.00 43.91 286 GLY A CA 1
ATOM 2138 C C . GLY A 1 286 ? 0.369 22.002 -22.208 1.00 43.91 286 GLY A C 1
ATOM 2139 O O . GLY A 1 286 ? 1.023 21.737 -23.214 1.00 43.91 286 GLY A O 1
ATOM 2140 N N . ASP A 1 287 ? -0.627 22.890 -22.233 1.00 39.88 287 ASP A N 1
ATOM 2141 C CA . ASP A 1 287 ? -1.227 23.335 -23.490 1.00 39.88 287 ASP A CA 1
ATOM 2142 C C . ASP A 1 287 ? -0.997 24.834 -23.709 1.00 39.88 287 ASP A C 1
ATOM 2144 O O . ASP A 1 287 ? -1.726 25.687 -23.207 1.00 39.88 287 ASP A O 1
ATOM 2148 N N . GLY A 1 288 ? -0.016 25.175 -24.550 1.00 41.19 288 GLY A N 1
ATOM 2149 C CA . GLY A 1 288 ? 0.157 26.518 -25.129 1.00 41.19 288 GLY A CA 1
ATOM 2150 C C . GLY A 1 288 ? -0.977 26.943 -26.080 1.00 41.19 288 GLY A C 1
ATOM 2151 O O . GLY A 1 288 ? -0.768 27.769 -26.966 1.00 41.19 288 GLY A O 1
ATOM 2152 N N . THR A 1 289 ? -2.174 26.381 -25.917 1.00 36.06 289 THR A N 1
ATOM 2153 C CA . THR A 1 289 ? -3.361 26.645 -26.726 1.00 36.06 289 THR A CA 1
ATOM 2154 C C . THR A 1 289 ? -4.432 27.264 -25.831 1.00 36.06 289 THR A C 1
ATOM 2156 O O . THR A 1 289 ? -4.676 26.803 -24.720 1.00 36.06 289 THR A O 1
ATOM 2159 N N . LYS A 1 290 ? -5.066 28.340 -26.314 1.00 33.62 290 LYS A N 1
ATOM 2160 C CA . LYS A 1 290 ? -6.208 29.018 -25.671 1.00 33.62 290 LYS A CA 1
ATOM 2161 C C . LYS A 1 290 ? -7.253 28.014 -25.143 1.00 33.62 290 LYS A C 1
ATOM 2163 O O . LYS A 1 290 ? -7.453 26.979 -25.775 1.00 33.62 290 LYS A O 1
ATOM 2168 N N . PRO A 1 291 ? -7.944 28.341 -24.034 1.00 37.41 291 PRO A N 1
ATOM 2169 C CA . PRO A 1 291 ? -8.664 27.380 -23.204 1.00 37.41 291 PRO A CA 1
ATOM 2170 C C . PRO A 1 291 ? -9.773 26.672 -23.983 1.00 37.41 291 PRO A C 1
ATOM 2172 O O . PRO A 1 291 ? -10.823 27.250 -24.262 1.00 37.41 291 PRO A O 1
ATOM 2175 N N . GLY A 1 292 ? -9.551 25.397 -24.289 1.00 35.12 292 GLY A N 1
ATOM 2176 C CA . GLY A 1 292 ? -10.638 24.439 -24.396 1.00 35.12 292 GLY A CA 1
ATOM 2177 C C . GLY A 1 292 ? -11.027 24.054 -22.975 1.00 35.12 292 GLY A C 1
ATOM 2178 O O . GLY A 1 292 ? -10.199 23.528 -22.234 1.00 35.12 292 GLY A O 1
ATOM 2179 N N . ALA A 1 293 ? -12.256 24.373 -22.572 1.00 34.53 293 ALA A N 1
ATOM 2180 C CA . ALA A 1 293 ? -12.818 23.914 -21.308 1.00 34.53 293 ALA A CA 1
ATOM 2181 C C . ALA A 1 293 ? -12.594 22.394 -21.142 1.00 34.53 293 ALA A C 1
ATOM 2183 O O . ALA A 1 293 ? -12.668 21.666 -22.139 1.00 34.53 293 ALA A O 1
ATOM 2184 N N . PRO A 1 294 ? -12.328 21.895 -19.921 1.00 41.75 294 PRO A N 1
ATOM 2185 C CA . PRO A 1 294 ? -12.206 20.463 -19.692 1.00 41.75 294 PRO A CA 1
ATOM 2186 C C . PRO A 1 294 ? -13.486 19.772 -20.175 1.00 41.75 294 PRO A C 1
ATOM 2188 O O . PRO A 1 294 ? -14.573 20.028 -19.662 1.00 41.75 294 PRO A O 1
ATOM 2191 N N . SER A 1 295 ? -13.372 18.869 -21.149 1.00 41.81 295 SER A N 1
ATOM 2192 C CA . SER A 1 295 ? -14.482 18.044 -21.648 1.00 41.81 295 SER A CA 1
ATOM 2193 C C . SER A 1 295 ? -14.846 16.915 -20.671 1.00 41.81 295 SER A C 1
ATOM 2195 O O . SER A 1 295 ? -15.103 15.782 -21.065 1.00 41.81 295 SER A O 1
ATOM 2197 N N . GLY A 1 296 ? -14.823 17.217 -19.379 1.00 46.25 296 GLY A N 1
ATOM 2198 C CA . GLY A 1 296 ? -15.072 16.287 -18.291 1.00 46.25 296 GLY A CA 1
ATOM 2199 C C . GLY A 1 296 ? -15.209 17.067 -16.999 1.00 46.25 296 GLY A C 1
ATOM 2200 O O . GLY A 1 296 ? -14.348 16.983 -16.129 1.00 46.25 296 GLY A O 1
ATOM 2201 N N . ALA A 1 297 ? -16.252 17.889 -16.904 1.00 47.50 297 ALA A N 1
ATOM 2202 C CA . ALA A 1 297 ? -16.606 18.484 -15.632 1.00 47.50 297 ALA A CA 1
ATOM 2203 C C . ALA A 1 297 ? -17.000 17.371 -14.652 1.00 47.50 297 ALA A C 1
ATOM 2205 O O . ALA A 1 297 ? -17.732 16.443 -15.005 1.00 47.50 297 ALA A O 1
ATOM 2206 N N . ILE A 1 298 ? -16.483 17.446 -13.430 1.00 48.53 298 ILE A N 1
ATOM 2207 C CA . ILE A 1 298 ? -16.760 16.445 -12.402 1.00 48.53 298 ILE A CA 1
ATOM 2208 C C . ILE A 1 298 ? -18.134 16.776 -11.824 1.00 48.53 298 ILE A C 1
ATOM 2210 O O . ILE A 1 298 ? -18.304 17.809 -11.178 1.00 48.53 298 ILE A O 1
ATOM 2214 N N . GLU A 1 299 ? -19.129 15.929 -12.085 1.00 54.94 299 GLU A N 1
ATOM 2215 C CA . GLU A 1 299 ? -20.465 16.091 -11.515 1.00 54.94 299 GLU A CA 1
ATOM 2216 C C . GLU A 1 299 ? -20.446 15.692 -10.031 1.00 54.94 299 GLU A C 1
ATOM 2218 O O . GLU A 1 299 ? -20.380 14.516 -9.676 1.00 54.94 299 GLU A O 1
ATOM 2223 N N . LEU A 1 300 ? -20.511 16.687 -9.153 1.00 47.91 300 LEU A N 1
ATOM 2224 C CA . LEU A 1 300 ? -20.731 16.516 -7.727 1.00 47.91 300 LEU A CA 1
ATOM 2225 C C . LEU A 1 300 ? -22.241 16.523 -7.457 1.00 47.91 300 LEU A C 1
ATOM 2227 O O . LEU A 1 300 ? -22.897 17.557 -7.596 1.00 47.91 300 LEU A O 1
ATOM 2231 N N . LYS A 1 301 ? -22.793 15.376 -7.048 1.00 58.12 301 LYS A N 1
ATOM 2232 C CA . LYS A 1 301 ? -24.178 15.273 -6.561 1.00 58.12 301 LYS A CA 1
ATOM 2233 C C . LYS A 1 301 ? -24.225 15.387 -5.044 1.00 58.12 301 LYS A C 1
ATOM 2235 O O . LYS A 1 301 ? -23.588 14.607 -4.340 1.00 58.12 301 LYS A O 1
ATOM 2240 N N . VAL A 1 302 ? -25.020 16.330 -4.554 1.00 52.56 302 VAL A N 1
ATOM 2241 C CA . VAL A 1 302 ? -25.268 16.582 -3.133 1.00 52.56 302 VAL A CA 1
ATOM 2242 C C . VAL A 1 302 ? -26.788 16.574 -2.964 1.00 52.56 302 VAL A C 1
ATOM 2244 O O . VAL A 1 302 ? -27.479 17.467 -3.445 1.00 52.56 302 VAL A O 1
ATOM 2247 N N . GLY A 1 303 ? -27.349 15.515 -2.374 1.00 71.94 303 GLY A N 1
ATOM 2248 C CA . GLY A 1 303 ? -28.803 15.317 -2.267 1.00 71.94 303 GLY A CA 1
ATOM 2249 C C . GLY A 1 303 ? -29.505 15.229 -3.631 1.00 71.94 303 GLY A C 1
ATOM 2250 O O . GLY A 1 303 ? -29.213 14.328 -4.415 1.00 71.94 303 GLY A O 1
ATOM 2251 N N . LYS A 1 304 ? -30.460 16.133 -3.898 1.00 71.38 304 LYS A N 1
ATOM 2252 C CA . LYS A 1 304 ? -31.145 16.245 -5.204 1.00 71.38 304 LYS A CA 1
ATOM 2253 C C . LYS A 1 304 ? -30.434 17.181 -6.186 1.00 71.38 304 LYS A C 1
ATOM 2255 O O . LYS A 1 304 ? -30.829 17.230 -7.347 1.00 71.38 304 LYS A O 1
ATOM 2260 N N . ASP A 1 305 ? -29.409 17.891 -5.730 1.00 62.25 305 ASP A N 1
ATOM 2261 C CA . ASP A 1 305 ? -28.718 18.906 -6.510 1.00 62.25 305 ASP A CA 1
ATOM 2262 C C . ASP A 1 305 ? -27.441 18.321 -7.128 1.00 62.25 305 ASP A C 1
ATOM 2264 O O . ASP A 1 305 ? -26.733 17.519 -6.513 1.00 62.25 305 ASP A O 1
ATOM 2268 N N . SER A 1 306 ? -27.147 18.713 -8.366 1.00 62.31 306 SER A N 1
ATOM 2269 C CA . SER A 1 306 ? -25.943 18.321 -9.106 1.00 62.31 306 SER A CA 1
ATOM 2270 C C . SER A 1 306 ? -25.187 19.561 -9.564 1.00 62.31 306 SER A C 1
ATOM 2272 O O . SER A 1 306 ? -25.793 20.469 -10.135 1.00 62.31 306 SER A O 1
ATOM 2274 N N . MET A 1 307 ? -23.870 19.585 -9.377 1.00 64.06 307 MET A N 1
ATOM 2275 C CA . MET A 1 307 ? -23.004 20.670 -9.838 1.00 64.06 307 MET A CA 1
ATOM 2276 C C . MET A 1 307 ? -21.799 20.125 -10.587 1.00 64.06 307 MET A C 1
ATOM 2278 O O . MET A 1 307 ? -21.191 19.146 -10.175 1.00 64.06 307 MET A O 1
ATOM 2282 N N . GLN A 1 308 ? -21.437 20.784 -11.680 1.00 64.62 308 GLN A N 1
ATOM 2283 C CA . GLN A 1 308 ? -20.285 20.418 -12.490 1.00 64.62 308 GLN A CA 1
ATOM 2284 C C . GLN A 1 308 ? -19.063 21.251 -12.099 1.00 64.62 308 GLN A C 1
ATOM 2286 O O . GLN A 1 308 ? -18.958 22.422 -12.464 1.00 64.62 308 GLN A O 1
ATOM 2291 N N . ILE A 1 309 ? -18.131 20.638 -11.371 1.00 51.78 309 ILE A N 1
ATOM 2292 C CA . ILE A 1 309 ? -16.883 21.274 -10.945 1.00 51.78 309 ILE A CA 1
ATOM 2293 C C . ILE A 1 309 ? -15.914 21.323 -12.126 1.00 51.78 309 ILE A C 1
ATOM 2295 O O . ILE A 1 309 ? -15.652 20.305 -12.774 1.00 51.78 309 ILE A O 1
ATOM 2299 N N . GLY A 1 310 ? -15.378 22.514 -12.396 1.00 48.28 310 GLY A N 1
ATOM 2300 C CA . GLY A 1 310 ? -14.452 22.769 -13.497 1.00 48.28 310 GLY A CA 1
ATOM 2301 C C . GLY A 1 310 ? -15.141 23.180 -14.797 1.00 48.28 310 GLY A C 1
ATOM 2302 O O . GLY A 1 310 ? -14.456 23.432 -15.786 1.00 48.28 310 GLY A O 1
ATOM 2303 N N . SER A 1 311 ? -16.474 23.288 -14.806 1.00 62.94 311 SER A N 1
ATOM 2304 C CA . SER A 1 311 ? -17.234 23.743 -15.977 1.00 62.94 311 SER A CA 1
ATOM 2305 C C . SER A 1 311 ? -17.134 25.254 -16.200 1.00 62.94 311 SER A C 1
ATOM 2307 O O . SER A 1 311 ? -17.224 25.711 -17.338 1.00 62.94 311 SER A O 1
ATOM 2309 N N . SER A 1 312 ? -16.906 26.036 -15.138 1.00 62.09 312 SER A N 1
ATOM 2310 C CA . SER A 1 312 ? -16.859 27.500 -15.222 1.00 62.09 312 SER A CA 1
ATOM 2311 C C . SER A 1 312 ? -15.491 28.061 -15.627 1.00 62.09 312 SER A C 1
ATOM 2313 O O . SER A 1 312 ? -15.372 29.257 -15.888 1.00 62.09 312 SER A O 1
ATOM 2315 N N . GLY A 1 313 ? -14.451 27.220 -15.658 1.00 60.69 313 GLY A N 1
ATOM 2316 C CA . GLY A 1 313 ? -13.059 27.653 -15.819 1.00 60.69 313 GLY A CA 1
ATOM 2317 C C . GLY A 1 313 ? -12.451 28.302 -14.565 1.00 60.69 313 GLY A C 1
ATOM 2318 O O . GLY A 1 313 ? -11.253 28.576 -14.558 1.00 60.69 313 GLY A O 1
ATOM 2319 N N . ASP A 1 314 ? -13.238 28.495 -13.501 1.00 62.12 314 ASP A N 1
ATOM 2320 C CA . ASP A 1 314 ? -12.813 29.017 -12.201 1.00 62.12 314 ASP A CA 1
ATOM 2321 C C . ASP A 1 314 ? -13.132 27.987 -11.106 1.00 62.12 314 ASP A C 1
ATOM 2323 O O . ASP A 1 314 ? -14.173 28.005 -10.446 1.00 62.12 314 ASP A O 1
ATOM 2327 N N . VAL A 1 315 ? -12.200 27.049 -10.930 1.00 52.84 315 VAL A N 1
ATOM 2328 C CA . VAL A 1 315 ? -12.323 25.925 -9.989 1.00 52.84 315 VAL A CA 1
ATOM 2329 C C . VAL A 1 315 ? -12.502 26.413 -8.547 1.00 52.84 315 VAL A C 1
ATOM 2331 O O . VAL A 1 315 ? -13.208 25.779 -7.766 1.00 52.84 315 VAL A O 1
ATOM 2334 N N . GLN A 1 316 ? -11.913 27.558 -8.184 1.00 50.78 316 GLN A N 1
ATOM 2335 C CA . GLN A 1 316 ? -12.018 28.120 -6.837 1.00 50.78 316 GLN A CA 1
ATOM 2336 C C . GLN A 1 316 ? -13.452 28.572 -6.539 1.00 50.78 316 GLN A C 1
ATOM 2338 O O . GLN A 1 316 ? -13.981 28.310 -5.456 1.00 50.78 316 GLN A O 1
ATOM 2343 N N . LYS A 1 317 ? -14.097 29.207 -7.522 1.00 65.38 317 LYS A N 1
ATOM 2344 C CA . LYS A 1 317 ? -15.503 29.603 -7.445 1.00 65.38 317 LYS A CA 1
ATOM 2345 C C . LYS A 1 317 ? -16.432 28.390 -7.392 1.00 65.38 317 LYS A C 1
ATOM 2347 O O . LYS A 1 317 ? -17.324 28.362 -6.545 1.00 65.38 317 LYS A O 1
ATOM 2352 N N . ASP A 1 318 ? -16.197 27.385 -8.235 1.00 60.84 318 ASP A N 1
ATOM 2353 C CA . ASP A 1 318 ? -17.011 26.160 -8.276 1.00 60.84 318 ASP A CA 1
ATOM 2354 C C . ASP A 1 318 ? -16.948 25.394 -6.944 1.00 60.84 318 ASP A C 1
ATOM 2356 O O . ASP A 1 318 ? -17.968 24.950 -6.418 1.00 60.84 318 ASP A O 1
ATOM 2360 N N . LEU A 1 319 ? -15.759 25.291 -6.345 1.00 59.47 319 LEU A N 1
ATOM 2361 C CA . LEU A 1 319 ? -15.568 24.650 -5.042 1.00 59.47 319 LEU A CA 1
ATOM 2362 C C . LEU A 1 319 ? -16.196 25.448 -3.894 1.00 59.47 319 LEU A C 1
ATOM 2364 O O . LEU A 1 319 ? -16.759 24.853 -2.975 1.00 59.47 319 LEU A O 1
ATOM 2368 N N . GLY A 1 320 ? -16.149 26.784 -3.952 1.00 66.81 320 GLY A N 1
ATOM 2369 C CA . GLY A 1 320 ? -16.855 27.645 -3.000 1.00 66.81 320 GLY A CA 1
ATOM 2370 C C . GLY A 1 320 ? -18.367 27.409 -3.033 1.00 66.81 320 GLY A C 1
ATOM 2371 O O . GLY A 1 320 ? -18.990 27.208 -1.991 1.00 66.81 320 GLY A O 1
ATOM 2372 N N . GLN A 1 321 ? -18.942 27.323 -4.235 1.00 70.50 321 GLN A N 1
ATOM 2373 C CA . GLN A 1 321 ? -20.362 27.025 -4.427 1.00 70.50 321 GLN A CA 1
ATOM 2374 C C . GLN A 1 321 ? -20.730 25.604 -3.978 1.00 70.50 321 GLN A C 1
ATOM 2376 O O . GLN A 1 321 ? -21.764 25.414 -3.337 1.00 70.50 321 GLN A O 1
ATOM 2381 N N . ALA A 1 322 ? -19.871 24.615 -4.241 1.00 62.09 322 ALA A N 1
ATOM 2382 C CA . ALA A 1 322 ? -20.040 23.254 -3.736 1.00 62.09 322 ALA A CA 1
ATOM 2383 C C . ALA A 1 322 ? -20.027 23.200 -2.198 1.00 62.09 322 ALA A C 1
ATOM 2385 O O . ALA A 1 322 ? -20.871 22.537 -1.592 1.00 62.09 322 ALA A O 1
ATOM 2386 N N . GLY A 1 323 ? -19.119 23.940 -1.557 1.00 58.16 323 GLY A N 1
ATOM 2387 C CA . GLY A 1 323 ? -19.062 24.078 -0.102 1.00 58.16 323 GLY A CA 1
ATOM 2388 C C . GLY A 1 323 ? -20.311 24.738 0.488 1.00 58.16 323 GLY A C 1
ATOM 2389 O O . GLY A 1 323 ? -20.834 24.274 1.501 1.00 58.16 323 GLY A O 1
ATOM 2390 N N . ASP A 1 324 ? -20.829 25.785 -0.158 1.00 67.88 324 ASP A N 1
ATOM 2391 C CA . ASP A 1 324 ? -22.071 26.448 0.251 1.00 67.88 324 ASP A CA 1
ATOM 2392 C C . ASP A 1 324 ? -23.301 25.536 0.090 1.00 67.88 324 ASP A C 1
ATOM 2394 O O . ASP A 1 324 ? -24.183 25.540 0.951 1.00 67.88 324 ASP A O 1
ATOM 2398 N N . MET A 1 325 ? -23.359 24.720 -0.968 1.00 64.25 325 MET A N 1
ATOM 2399 C CA . MET A 1 325 ? -24.422 23.721 -1.149 1.00 64.25 325 MET A CA 1
ATOM 2400 C C . MET A 1 325 ? -24.385 22.633 -0.075 1.00 64.25 325 MET A C 1
ATOM 2402 O O . MET A 1 325 ? -25.422 22.308 0.502 1.00 64.25 325 MET A O 1
ATOM 2406 N N . MET A 1 326 ? -23.200 22.089 0.225 1.00 56.66 326 MET A N 1
ATOM 2407 C CA . MET A 1 326 ? -23.040 21.090 1.287 1.00 56.66 326 MET A CA 1
ATOM 2408 C C . MET A 1 326 ? -23.441 21.652 2.655 1.00 56.66 326 MET A C 1
ATOM 2410 O O . MET A 1 326 ? -24.080 20.952 3.437 1.00 56.66 326 MET A O 1
ATOM 2414 N N . ARG A 1 327 ? -23.136 22.929 2.926 1.00 65.88 327 ARG A N 1
ATOM 2415 C CA . ARG A 1 327 ? -23.554 23.620 4.155 1.00 65.88 327 ARG A CA 1
ATOM 2416 C C . ARG A 1 327 ? -25.075 23.737 4.254 1.00 65.88 327 ARG A C 1
ATOM 2418 O O . ARG A 1 327 ? -25.636 23.374 5.278 1.00 65.88 327 ARG A O 1
ATOM 2425 N N . LYS A 1 328 ? -25.744 24.155 3.173 1.00 70.94 328 LYS A N 1
ATOM 2426 C CA . LYS A 1 328 ? -27.211 24.299 3.125 1.00 70.94 328 LYS A CA 1
ATOM 2427 C C . LYS A 1 328 ? -27.971 22.984 3.303 1.00 70.94 328 LYS A C 1
ATOM 2429 O O . LYS A 1 328 ? -29.083 23.014 3.804 1.00 70.94 328 LYS A O 1
ATOM 2434 N N . GLN A 1 329 ? -27.405 21.846 2.896 1.00 64.19 329 GLN A N 1
ATOM 2435 C CA . GLN A 1 329 ? -28.023 20.533 3.143 1.00 64.19 329 GLN A CA 1
ATOM 2436 C C . GLN A 1 329 ? -27.763 19.973 4.542 1.00 64.19 329 GLN A C 1
ATOM 2438 O O . GLN A 1 329 ? -28.469 19.062 4.968 1.00 64.19 329 GLN A O 1
ATOM 2443 N N . ALA A 1 330 ? -26.740 20.471 5.236 1.00 48.84 330 ALA A N 1
ATOM 2444 C CA . ALA A 1 330 ? -26.416 20.055 6.596 1.00 48.84 330 ALA A CA 1
ATOM 2445 C C . ALA A 1 330 ? -27.199 20.843 7.664 1.00 48.84 330 ALA A C 1
ATOM 2447 O O . ALA A 1 330 ? -27.229 20.429 8.823 1.00 48.84 330 ALA A O 1
ATOM 2448 N N . GLU A 1 331 ? -27.821 21.960 7.286 1.00 62.53 331 GLU A N 1
ATOM 2449 C CA . GLU A 1 331 ? -28.731 22.726 8.137 1.00 62.53 331 GLU A CA 1
ATOM 2450 C C . GLU A 1 331 ? -30.148 22.101 8.062 1.00 62.53 331 GLU A C 1
ATOM 2452 O O . GLU A 1 331 ? -30.652 21.909 6.953 1.00 62.53 331 GLU A O 1
ATOM 2457 N N . PRO A 1 332 ? -30.760 21.707 9.198 1.00 49.47 332 PRO A N 1
ATOM 2458 C CA . PRO A 1 332 ? -32.077 21.058 9.243 1.00 49.47 332 PRO A CA 1
ATOM 2459 C C . PRO A 1 332 ? -33.252 21.987 8.909 1.00 49.47 332 PRO A C 1
ATOM 2461 O O . PRO A 1 332 ? -33.173 23.198 9.218 1.00 49.47 332 PRO A O 1
#

Foldseek 3Di:
DVVVVVVVVVVVVVVVVVVPPPPPDDDDDDDDDDPPPVVVVVVVVVVVVPVVDDPPPPQDQADVLSNLVSCLVCVVVLQQLCQLVQEDEDFDQDAAPVRDGSVNLSVVLSNLVSVVRSLVSVLVVLQCVPAVPVVVVCVVVPPPVLPPDPDDPLVSVCVVCVNVSCVVQVVQWDWADPVPQKTFTDGVNHGDPNRQWMWGQDPVHIHTYDPNVVCVVVVNDDDHPVSSVVSVVLSVLLVVLSVVLSVCSVVVVDPHVVSSVVSVVVSVVVSVLVVVVVVVVVVVVPDPDDDDQPPQFDWDDDPPDTAGQSRVVCNVVSVVVVVVSNVVVVPD

pLDDT: mean 72.78, std 18.81, range [33.62, 97.56]

Radius of gyration: 28.21 Å; chains: 1; bounding box: 84×68×57 Å

Sequence (332 aa):
MAKMASVSRQLQRAGANLQVFVGMAAGRRLKGNGPSSCALAMLLIAAMVALGGCKKPRYDSSTPALAVDAMAQMVKDGRPELLPTMIDIEARDMTFSDGVTEASAISDVKKKTGDMLAQLWRVSKKLQAKYPSDVAKELAKGGSWANRSGFGDVFTSVMSDPFGWLDANRSRLVVDDLGDGTAAFTVDGKQVLGGTLAMRETSDGWRIAVPVNLIRGSGYFPETREEWAVLAYMMIAVENALADFENELDTGKFKNLSAASERAGRMIAESAVAQGIIFAMMKQKGDGTKPGAPSGAIELKVGKDSMQIGSSGDVQKDLGQAGDMMRKQAEP

Secondary structure (DSSP, 8-state):
-TTHHHHHHHHHHHHHGGGSSS-S----------TTHHHHHHHHHHHHHHHS-----SS--SSHHHHHHHHHHHHHTT-GGGGGGGEE-PPPS-B-TTS-BHHHHHHHHHHHHHHHHHHHHHHHHHHHHHSHHHHHHHHHTT-TTGGGSSS-HHHHHHHH-HHHHHHHHTTTEEEEE-SSSEEEEEETTEEGGGGT-EEEEETTEEEEEP-HHHHHHTT-S--SHHHHHHHHHHHHHHHHHHHHHHHHHHTT--SSHHHHHHHHHHHHHHHHHHHHHHHHHHHTTS--S--PPPS--EEEEETTEEEEETSSS-HHHHHHHHHHHHHHHH--